Protein AF-0000000078829224 (afdb_homodimer)

InterPro domains:
  IPR003736 Phenylacetic acid degradation-related domain [TIGR00369] (22-123)
  IPR006683 Thioesterase domain [PF03061] (52-126)
  IPR029069 HotDog domain superfamily [SSF54637] (1-142)
  IPR039298 Acyl-coenzyme A thioesterase 13 [PTHR21660] (15-122)

Nearest PDB structures (foldseek):
  3e1e-assembly1_A  TM=9.833E-01  e=8.246E-15  Ruegeria pomeroyi
  1zki-assembly1_B  TM=9.441E-01  e=5.584E-12  Pseudomonas aeruginosa PAO1
  1sbk-assembly1_A  TM=8.906E-01  e=4.347E-11  Escherichia coli
  1vh5-assembly1_A  TM=8.823E-01  e=1.142E-10  Escherichia coli
  3lz7-assembly1_A  TM=8.998E-01  e=2.087E-10  Haemophilus influenzae

Sequence (286 aa):
MAHQNPDYRQDTEDLFTSAAFVMDLGIQPVDIRPGEVEARLVVQPRHLQQDGVIHAGVQATLADHTAGAAAFSVVRKGQRVLSTSITVHLLQTASGEELRCKARVLRAGRRLIVTESEVHAVSGGTPRLVSKTTVTLAVMEPRMAHQNPDYRQDTEDLFTSAAFVMDLGIQPVDIRPGEVEARLVVQPRHLQQDGVIHAGVQATLADHTAGAAAFSVVRKGQRVLSTSITVHLLQTASGEELRCKARVLRAGRRLIVTESEVHAVSGGTPRLVSKTTVTLAVMEPR

Structure (mmCIF, N/CA/C/O backbone):
data_AF-0000000078829224-model_v1
#
loop_
_entity.id
_entity.type
_entity.pdbx_description
1 polymer 'Thioesterase domain protein'
#
loop_
_atom_site.group_PDB
_atom_site.id
_atom_site.type_symbol
_atom_site.label_atom_id
_atom_site.label_alt_id
_atom_site.label_comp_id
_atom_site.label_asym_id
_atom_site.label_entity_id
_atom_site.label_seq_id
_atom_site.pdbx_PDB_ins_code
_atom_site.Cartn_x
_atom_site.Cartn_y
_atom_site.Cartn_z
_atom_site.occupancy
_atom_site.B_iso_or_equiv
_atom_site.auth_seq_id
_atom_site.auth_comp_id
_atom_site.auth_asym_id
_atom_site.auth_atom_id
_atom_site.pdbx_PDB_model_num
ATOM 1 N N . MET A 1 1 ? -4.82 18.016 18.969 1 81.31 1 MET A N 1
ATOM 2 C CA . MET A 1 1 ? -3.426 18.203 19.359 1 81.31 1 MET A CA 1
ATOM 3 C C . MET A 1 1 ? -2.941 19.594 18.984 1 81.31 1 MET A C 1
ATOM 5 O O . MET A 1 1 ? -3.574 20.281 18.188 1 81.31 1 MET A O 1
ATOM 9 N N . ALA A 1 2 ? -1.861 19.922 19.719 1 84.31 2 ALA A N 1
ATOM 10 C CA . ALA A 1 2 ? -1.346 21.25 19.391 1 84.31 2 ALA A CA 1
ATOM 11 C C . ALA A 1 2 ? -0.428 21.203 18.172 1 84.31 2 ALA A C 1
ATOM 13 O O . ALA A 1 2 ? 0.293 20.234 17.969 1 84.31 2 ALA A O 1
ATOM 14 N N . HIS A 1 3 ? -0.604 22.219 17.297 1 85.38 3 HIS A N 1
ATOM 15 C CA . HIS A 1 3 ? 0.362 22.359 16.219 1 85.38 3 HIS A CA 1
ATOM 16 C C . HIS A 1 3 ? 1.606 23.109 16.688 1 85.38 3 HIS A C 1
ATOM 18 O O . HIS A 1 3 ? 1.523 23.969 17.547 1 85.38 3 HIS A O 1
ATOM 24 N N . GLN A 1 4 ? 2.691 22.719 16.031 1 88.75 4 GLN A N 1
ATOM 25 C CA . GLN A 1 4 ? 3.955 23.391 16.312 1 88.75 4 GLN A CA 1
ATOM 26 C C . GLN A 1 4 ? 4.402 24.234 15.117 1 88.75 4 GLN A C 1
ATOM 28 O O . GLN A 1 4 ? 5.41 24.938 15.195 1 88.75 4 GLN A O 1
ATOM 33 N N . ASN A 1 5 ? 3.764 24.156 13.969 1 93.19 5 ASN A N 1
ATOM 34 C CA . ASN A 1 5 ? 3.938 24.906 12.734 1 93.19 5 ASN A CA 1
ATOM 35 C C . ASN A 1 5 ? 2.729 25.797 12.438 1 93.19 5 ASN A C 1
ATOM 37 O O . ASN A 1 5 ? 1.638 25.297 12.172 1 93.19 5 ASN A O 1
ATOM 41 N N . PRO A 1 6 ? 2.883 27.078 12.422 1 95 6 PRO A N 1
ATOM 42 C CA . PRO A 1 6 ? 1.739 27.953 12.172 1 95 6 PRO A CA 1
ATOM 43 C C . PRO A 1 6 ? 1.141 27.766 10.781 1 95 6 PRO A C 1
ATOM 45 O O . PRO A 1 6 ? -0.019 28.109 10.547 1 95 6 PRO A O 1
ATOM 48 N N . ASP A 1 7 ? 1.931 27.219 9.875 1 97.25 7 ASP A N 1
ATOM 49 C CA . ASP A 1 7 ? 1.474 27 8.508 1 97.25 7 ASP A CA 1
ATOM 50 C C . ASP A 1 7 ? 1.091 25.531 8.289 1 97.25 7 ASP A C 1
ATOM 52 O O . ASP A 1 7 ? 1.096 25.047 7.16 1 97.25 7 ASP A O 1
ATOM 56 N N . TYR A 1 8 ? 0.814 24.766 9.406 1 97.44 8 TYR A N 1
ATOM 57 C CA . TYR A 1 8 ? 0.649 23.312 9.32 1 97.44 8 TYR A CA 1
ATOM 58 C C . TYR A 1 8 ? -0.419 22.953 8.297 1 97.44 8 TYR A C 1
ATOM 60 O O . TYR A 1 8 ? -0.282 21.953 7.578 1 97.44 8 TYR A O 1
ATOM 68 N N . ARG A 1 9 ? -1.504 23.734 8.234 1 97.88 9 ARG A N 1
ATOM 69 C CA . ARG A 1 9 ? -2.611 23.375 7.355 1 97.88 9 ARG A CA 1
ATOM 70 C C . ARG A 1 9 ? -2.184 23.422 5.891 1 97.88 9 ARG A C 1
ATOM 72 O O . ARG A 1 9 ? -2.365 22.453 5.152 1 97.88 9 ARG A O 1
ATOM 79 N N . GLN A 1 10 ? -1.581 24.516 5.469 1 97.94 10 GLN A N 1
ATOM 80 C CA . GLN A 1 10 ? -1.13 24.672 4.09 1 97.94 10 GLN A CA 1
ATOM 81 C C . GLN A 1 10 ? -0.011 23.688 3.764 1 97.94 10 GLN A C 1
ATOM 83 O O . GLN A 1 10 ? -0.007 23.078 2.693 1 97.94 10 GLN A O 1
ATOM 88 N N . ASP A 1 11 ? 0.959 23.578 4.648 1 97.75 11 ASP A N 1
ATOM 89 C CA . ASP A 1 11 ? 2.068 22.656 4.43 1 97.75 11 ASP A CA 1
ATOM 90 C C . ASP A 1 11 ? 1.568 21.219 4.293 1 97.75 11 ASP A C 1
ATOM 92 O O . ASP A 1 11 ? 2.066 20.469 3.457 1 97.75 11 ASP A O 1
ATOM 96 N N . THR A 1 12 ? 0.586 20.828 5.137 1 98.31 12 THR A N 1
ATOM 97 C CA . THR A 1 12 ? 0.035 19.469 5.078 1 98.31 12 THR A CA 1
ATOM 98 C C . THR A 1 12 ? -0.745 19.266 3.785 1 98.31 12 THR A C 1
ATOM 100 O O . THR A 1 12 ? -0.66 18.203 3.17 1 98.31 12 THR A O 1
ATOM 103 N N . GLU A 1 13 ? -1.523 20.25 3.336 1 98.38 13 GLU A N 1
ATOM 104 C CA . GLU A 1 13 ? -2.205 20.188 2.047 1 98.38 13 GLU A CA 1
ATOM 105 C C . GLU A 1 13 ? -1.212 19.984 0.907 1 98.38 13 GLU A C 1
ATOM 107 O O . GLU A 1 13 ? -1.47 19.203 -0.016 1 98.38 13 GLU A O 1
ATOM 112 N N . ASP A 1 14 ? -0.081 20.625 0.97 1 97.88 14 ASP A N 1
ATOM 113 C CA . ASP A 1 14 ? 0.95 20.547 -0.06 1 97.88 14 ASP A CA 1
ATOM 114 C C . ASP A 1 14 ? 1.527 19.125 -0.143 1 97.88 14 ASP A C 1
ATOM 116 O O . ASP A 1 14 ? 1.975 18.703 -1.208 1 97.88 14 ASP A O 1
ATOM 120 N N . LEU A 1 15 ? 1.506 18.406 0.992 1 97.5 15 LEU A N 1
ATOM 121 C CA . LEU A 1 15 ? 1.975 17.031 0.982 1 97.5 15 LEU A CA 1
ATOM 122 C C . LEU A 1 15 ? 1.17 16.188 -0.004 1 97.5 15 LEU A C 1
ATOM 124 O O . LEU A 1 15 ? 1.708 15.273 -0.631 1 97.5 15 LEU A O 1
ATOM 128 N N . PHE A 1 16 ? -0.129 16.484 -0.131 1 98.56 16 PHE A N 1
ATOM 129 C CA . PHE A 1 16 ? -0.987 15.758 -1.06 1 98.56 16 PHE A CA 1
ATOM 130 C C . PHE A 1 16 ? -0.746 16.219 -2.492 1 98.56 16 PHE A C 1
ATOM 132 O O . PHE A 1 16 ? -0.62 15.398 -3.402 1 98.56 16 PHE A O 1
ATOM 139 N N . THR A 1 17 ? -0.512 17.516 -2.699 1 97.88 17 THR A N 1
ATOM 140 C CA . THR A 1 17 ? -0.49 18.078 -4.047 1 97.88 17 THR A CA 1
ATOM 141 C C . THR A 1 17 ? 0.913 18 -4.641 1 97.88 17 THR A C 1
ATOM 143 O O . THR A 1 17 ? 1.096 18.203 -5.844 1 97.88 17 THR A O 1
ATOM 146 N N . SER A 1 18 ? 1.883 17.641 -3.832 1 98.19 18 SER A N 1
ATOM 147 C CA . SER A 1 18 ? 3.248 17.547 -4.34 1 98.19 18 SER A CA 1
ATOM 148 C C . SER A 1 18 ? 3.676 16.094 -4.508 1 98.19 18 SER A C 1
ATOM 150 O O . SER A 1 18 ? 4.77 15.82 -5 1 98.19 18 SER A O 1
ATOM 152 N N . ALA A 1 19 ? 2.875 15.219 -4.055 1 98.56 19 ALA A N 1
ATOM 153 C CA . ALA A 1 19 ? 3.162 13.797 -4.219 1 98.56 19 ALA A CA 1
ATOM 154 C C . ALA A 1 19 ? 2.539 13.25 -5.504 1 98.56 19 ALA A C 1
ATOM 156 O O . ALA A 1 19 ? 1.333 13 -5.559 1 98.56 19 ALA A O 1
ATOM 157 N N . ALA A 1 20 ? 3.285 12.977 -6.5 1 98.81 20 ALA A N 1
ATOM 158 C CA . ALA A 1 20 ? 2.814 12.617 -7.836 1 98.81 20 ALA A CA 1
ATOM 159 C C . ALA A 1 20 ? 1.934 11.367 -7.789 1 98.81 20 ALA A C 1
ATOM 161 O O . ALA A 1 20 ? 0.896 11.312 -8.453 1 98.81 20 ALA A O 1
ATOM 162 N N . PHE A 1 21 ? 2.377 10.375 -6.996 1 98.94 21 PHE A N 1
ATOM 163 C CA . PHE A 1 21 ? 1.623 9.125 -6.941 1 98.94 21 PHE A CA 1
ATOM 164 C C . PHE A 1 21 ? 0.244 9.359 -6.336 1 98.94 21 PHE A C 1
ATOM 166 O O . PHE A 1 21 ? -0.749 8.805 -6.812 1 98.94 21 PHE A O 1
ATOM 173 N N . VAL A 1 22 ? 0.167 10.148 -5.324 1 98.88 22 VAL A N 1
ATOM 174 C CA . VAL A 1 22 ? -1.066 10.477 -4.617 1 98.88 22 VAL A CA 1
ATOM 175 C C . VAL A 1 22 ? -2.008 11.234 -5.547 1 98.88 22 VAL A C 1
ATOM 177 O O . VAL A 1 22 ? -3.193 10.906 -5.645 1 98.88 22 VAL A O 1
ATOM 180 N N . MET A 1 23 ? -1.449 12.172 -6.242 1 98.75 23 MET A N 1
ATOM 181 C CA . MET A 1 23 ? -2.232 12.914 -7.227 1 98.75 23 MET A CA 1
ATOM 182 C C . MET A 1 23 ? -2.711 12 -8.352 1 98.75 23 MET A C 1
ATOM 184 O O . MET A 1 23 ? -3.865 12.086 -8.773 1 98.75 23 MET A O 1
ATOM 188 N N . ASP A 1 24 ? -1.867 11.18 -8.805 1 98.75 24 ASP A N 1
ATOM 189 C CA . ASP A 1 24 ? -2.195 10.258 -9.883 1 98.75 24 ASP A CA 1
ATOM 190 C C . ASP A 1 24 ? -3.357 9.344 -9.492 1 98.75 24 ASP A C 1
ATOM 192 O O . ASP A 1 24 ? -4.25 9.086 -10.305 1 98.75 24 ASP A O 1
ATOM 196 N N . LEU A 1 25 ? -3.359 8.891 -8.234 1 98.75 25 LEU A N 1
ATOM 197 C CA . LEU A 1 25 ? -4.418 8.008 -7.758 1 98.75 25 LEU A CA 1
ATOM 198 C C . LEU A 1 25 ? -5.727 8.766 -7.586 1 98.75 25 LEU A C 1
ATOM 200 O O . LEU A 1 25 ? -6.797 8.164 -7.516 1 98.75 25 LEU A O 1
ATOM 204 N N . GLY A 1 26 ? -5.621 10.07 -7.406 1 98.88 26 GLY A N 1
ATOM 205 C CA . GLY A 1 26 ? -6.809 10.891 -7.211 1 98.88 26 GLY A CA 1
ATOM 206 C C . GLY A 1 26 ? -7.156 11.094 -5.75 1 98.88 26 GLY A C 1
ATOM 207 O O . GLY A 1 26 ? -8.305 11.375 -5.414 1 98.88 26 GLY A O 1
ATOM 208 N N . ILE A 1 27 ? -6.211 10.961 -4.84 1 98.94 27 ILE A N 1
ATOM 209 C CA . ILE A 1 27 ? -6.441 11.156 -3.414 1 98.94 27 ILE A CA 1
ATOM 210 C C . ILE A 1 27 ? -6.488 12.648 -3.098 1 98.94 27 ILE A C 1
ATOM 212 O O . ILE A 1 27 ? -5.605 13.406 -3.512 1 98.94 27 ILE A O 1
ATOM 216 N N . GLN A 1 28 ? -7.504 13.016 -2.322 1 98.88 28 GLN A N 1
ATOM 217 C CA . GLN A 1 28 ? -7.676 14.422 -1.979 1 98.88 28 GLN A CA 1
ATOM 218 C C . GLN A 1 28 ? -7.883 14.602 -0.478 1 98.88 28 GLN A C 1
ATOM 220 O O . GLN A 1 28 ? -8.641 13.852 0.143 1 98.88 28 GLN A O 1
ATOM 225 N N . PRO A 1 29 ? -7.203 15.602 0.086 1 98.81 29 PRO A N 1
ATOM 226 C CA . PRO A 1 29 ? -7.539 15.922 1.476 1 98.81 29 PRO A CA 1
ATOM 227 C C . PRO A 1 29 ? -8.914 16.562 1.618 1 98.81 29 PRO A C 1
ATOM 229 O O . PRO A 1 29 ? -9.344 17.312 0.741 1 98.81 29 PRO A O 1
ATOM 232 N N . VAL A 1 30 ? -9.594 16.266 2.68 1 98.75 30 VAL A N 1
ATOM 233 C CA . VAL A 1 30 ? -10.938 16.766 2.941 1 98.75 30 VAL A CA 1
ATOM 234 C C . VAL A 1 30 ? -10.914 17.703 4.148 1 98.75 30 VAL A C 1
ATOM 236 O O . VAL A 1 30 ? -11.57 18.734 4.145 1 98.75 30 VAL A O 1
ATOM 239 N N . ASP A 1 31 ? -10.234 17.266 5.172 1 98.81 31 ASP A N 1
ATOM 240 C CA . ASP A 1 31 ? -10.117 18.031 6.414 1 98.81 31 ASP A CA 1
ATOM 241 C C . ASP A 1 31 ? -8.742 17.844 7.039 1 98.81 31 ASP A C 1
ATOM 243 O O . ASP A 1 31 ? -8.172 16.75 6.992 1 98.81 31 ASP A O 1
ATOM 247 N N . ILE A 1 32 ? -8.203 18.953 7.574 1 98.75 32 ILE A N 1
ATOM 248 C CA . ILE A 1 32 ? -6.883 18.953 8.195 1 98.75 32 ILE A CA 1
ATOM 249 C C . ILE A 1 32 ? -6.941 19.672 9.539 1 98.75 32 ILE A C 1
ATOM 251 O O . ILE A 1 32 ? -7.191 20.875 9.586 1 98.75 32 ILE A O 1
ATOM 255 N N . ARG A 1 33 ? -6.773 19 10.492 1 98.44 33 ARG A N 1
ATOM 256 C CA . ARG A 1 33 ? -6.559 19.484 11.852 1 98.44 33 ARG A CA 1
ATOM 257 C C . ARG A 1 33 ? -5.277 18.906 12.445 1 98.44 33 ARG A C 1
ATOM 259 O O . ARG A 1 33 ? -4.801 17.859 12.016 1 98.44 33 ARG A O 1
ATOM 266 N N . PRO A 1 34 ? -4.707 19.594 13.398 1 98.31 34 PRO A N 1
ATOM 267 C CA . PRO A 1 34 ? -3.484 19.047 13.992 1 98.31 34 PRO A CA 1
ATOM 268 C C . PRO A 1 34 ? -3.686 17.641 14.547 1 98.31 34 PRO A C 1
ATOM 270 O O . PRO A 1 34 ? -4.48 17.438 15.469 1 98.31 34 PRO A O 1
ATOM 273 N N . GLY A 1 35 ? -2.986 16.703 13.961 1 98.69 35 GLY A N 1
ATOM 274 C CA . GLY A 1 35 ? -3.016 15.32 14.43 1 98.69 35 GLY A CA 1
ATOM 275 C C . GLY A 1 35 ? -4.18 14.523 13.875 1 98.69 35 GLY A C 1
ATOM 276 O O . GLY A 1 35 ? -4.355 13.352 14.211 1 98.69 35 GLY A O 1
ATOM 277 N N . GLU A 1 36 ? -5.055 15.141 13.117 1 98.88 36 GLU A N 1
ATOM 278 C CA . GLU A 1 36 ? -6.207 14.484 12.5 1 98.88 36 GLU A CA 1
ATOM 279 C C . GLU A 1 36 ? -6.414 14.961 11.07 1 98.88 36 GLU A C 1
ATOM 281 O O . GLU A 1 36 ? -6.648 16.156 10.828 1 98.88 36 GLU A O 1
ATOM 286 N N . VAL A 1 37 ? -6.359 14.047 10.141 1 98.94 37 VAL A N 1
ATOM 287 C CA . VAL A 1 37 ? -6.523 14.383 8.734 1 98.94 37 VAL A CA 1
ATOM 288 C C . VAL A 1 37 ? -7.508 13.406 8.078 1 98.94 37 VAL A C 1
ATOM 290 O O . VAL A 1 37 ? -7.484 12.211 8.367 1 98.94 37 VAL A O 1
ATOM 293 N N . GLU A 1 38 ? -8.375 13.898 7.262 1 98.94 38 GLU A N 1
ATOM 294 C CA . GLU A 1 38 ? -9.289 13.102 6.449 1 98.94 38 GLU A CA 1
ATOM 295 C C . GLU A 1 38 ? -8.992 13.273 4.961 1 98.94 38 GLU A C 1
ATOM 297 O O . GLU A 1 38 ? -8.703 14.383 4.508 1 98.94 38 GLU A O 1
ATOM 302 N N . ALA A 1 39 ? -9.07 12.234 4.211 1 98.94 39 ALA A N 1
ATOM 303 C CA . ALA A 1 39 ? -8.891 12.242 2.76 1 98.94 39 ALA A CA 1
ATOM 304 C C . ALA A 1 39 ? -9.883 11.305 2.078 1 98.94 39 ALA A C 1
ATOM 306 O O . ALA A 1 39 ? -10.547 10.516 2.74 1 98.94 39 ALA A O 1
ATOM 307 N N . ARG A 1 40 ? -9.953 11.445 0.794 1 98.94 40 ARG A N 1
ATOM 308 C CA . ARG A 1 40 ? -10.875 10.602 0.031 1 98.94 40 ARG A CA 1
ATOM 309 C C . ARG A 1 40 ? -10.312 10.305 -1.355 1 98.94 40 ARG A C 1
ATOM 311 O O . ARG A 1 40 ? -9.352 10.938 -1.797 1 98.94 40 ARG A O 1
ATOM 318 N N . LEU A 1 41 ? -10.867 9.336 -1.996 1 98.88 41 LEU A N 1
ATOM 319 C CA . LEU A 1 41 ? -10.555 8.898 -3.354 1 98.88 41 LEU A CA 1
ATOM 320 C C . LEU A 1 41 ? -11.812 8.422 -4.07 1 98.88 41 LEU A C 1
ATOM 322 O O . LEU A 1 41 ? -12.539 7.566 -3.553 1 98.88 41 LEU A O 1
ATOM 326 N N . VAL A 1 42 ? -12.133 9.047 -5.188 1 98.88 42 VAL A N 1
ATOM 327 C CA . VAL A 1 42 ? -13.195 8.516 -6.039 1 98.88 42 VAL A CA 1
ATOM 328 C C . VAL A 1 42 ? -12.695 7.273 -6.777 1 98.88 42 VAL A C 1
ATOM 330 O O . VAL A 1 42 ? -11.688 7.324 -7.477 1 98.88 42 VAL A O 1
ATOM 333 N N . VAL A 1 43 ? -13.445 6.203 -6.637 1 98.88 43 VAL A N 1
ATOM 334 C CA . VAL A 1 43 ? -13 4.922 -7.176 1 98.88 43 VAL A CA 1
ATOM 335 C C . VAL A 1 43 ? -13.172 4.914 -8.695 1 98.88 43 VAL A C 1
ATOM 337 O O . VAL A 1 43 ? -14.219 5.316 -9.211 1 98.88 43 VAL A O 1
ATOM 340 N N . GLN A 1 44 ? -12.141 4.547 -9.406 1 98.81 44 GLN A N 1
ATOM 341 C CA . GLN A 1 44 ? -12.133 4.352 -10.852 1 98.81 44 GLN A CA 1
ATOM 342 C C . GLN A 1 44 ? -11.812 2.904 -11.211 1 98.81 44 GLN A C 1
ATOM 344 O O . GLN A 1 44 ? -11.25 2.168 -10.398 1 98.81 44 GLN A O 1
ATOM 349 N N . PRO A 1 45 ? -12.117 2.414 -12.422 1 98.62 45 PRO A N 1
ATOM 350 C CA . PRO A 1 45 ? -11.82 1.039 -12.836 1 98.62 45 PRO A CA 1
ATOM 351 C C . PRO A 1 45 ? -10.344 0.685 -12.68 1 98.62 45 PRO A C 1
ATOM 353 O O . PRO A 1 45 ? -10.008 -0.458 -12.352 1 98.62 45 PRO A O 1
ATOM 356 N N . ARG A 1 46 ? -9.477 1.647 -12.82 1 98.62 46 ARG A N 1
ATOM 357 C CA . ARG A 1 46 ? -8.031 1.412 -12.75 1 98.62 46 ARG A CA 1
ATOM 358 C C . ARG A 1 46 ? -7.605 1.068 -11.328 1 98.62 46 ARG A C 1
ATOM 360 O O . ARG A 1 46 ? -6.477 0.623 -11.109 1 98.62 46 ARG A O 1
ATOM 367 N N . HIS A 1 47 ? -8.477 1.319 -10.32 1 98.88 47 HIS A N 1
ATOM 368 C CA . HIS A 1 47 ? -8.133 1.077 -8.922 1 98.88 47 HIS A CA 1
ATOM 369 C C . HIS A 1 47 ? -8.461 -0.358 -8.516 1 98.88 47 HIS A C 1
ATOM 371 O O . HIS A 1 47 ? -8.18 -0.765 -7.383 1 98.88 47 HIS A O 1
ATOM 377 N N . LEU A 1 48 ? -9.039 -1.163 -9.414 1 98.75 48 LEU A N 1
ATOM 378 C CA . LEU A 1 48 ? -9.602 -2.459 -9.047 1 98.75 48 LEU A CA 1
ATOM 379 C C . LEU A 1 48 ? -8.57 -3.568 -9.219 1 98.75 48 LEU A C 1
ATOM 381 O O . LEU A 1 48 ? -7.605 -3.412 -9.977 1 98.75 48 LEU A O 1
ATOM 385 N N . GLN A 1 49 ? -8.789 -4.605 -8.391 1 96.5 49 GLN A N 1
ATOM 386 C CA . GLN A 1 49 ? -8 -5.824 -8.57 1 96.5 49 GLN A CA 1
ATOM 387 C C . GLN A 1 49 ? -8.75 -6.84 -9.422 1 96.5 49 GLN A C 1
ATOM 389 O O . GLN A 1 49 ? -9.734 -6.5 -10.086 1 96.5 49 GLN A O 1
ATOM 394 N N . GLN A 1 50 ? -8.227 -8.008 -9.562 1 94.31 50 GLN A N 1
ATOM 395 C CA . GLN A 1 50 ? -8.609 -9 -10.555 1 94.31 50 GLN A CA 1
ATOM 396 C C . GLN A 1 50 ? -10.039 -9.477 -10.328 1 94.31 50 GLN A C 1
ATOM 398 O O . GLN A 1 50 ? -10.695 -9.969 -11.25 1 94.31 50 GLN A O 1
ATOM 403 N N . ASP A 1 51 ? -10.586 -9.305 -9.102 1 94 51 ASP A N 1
ATOM 404 C CA . ASP A 1 51 ? -11.938 -9.773 -8.805 1 94 51 ASP A CA 1
ATOM 405 C C . ASP A 1 51 ? -12.938 -8.625 -8.859 1 94 51 ASP A C 1
ATOM 407 O O . ASP A 1 51 ? -14.078 -8.766 -8.406 1 94 51 ASP A O 1
ATOM 411 N N . GLY A 1 52 ? -12.5 -7.453 -9.227 1 95.88 52 GLY A N 1
ATOM 412 C CA . GLY A 1 52 ? -13.398 -6.328 -9.422 1 95.88 52 GLY A CA 1
ATOM 413 C C . GLY A 1 52 ? -13.625 -5.508 -8.164 1 95.88 52 GLY A C 1
ATOM 414 O O . GLY A 1 52 ? -14.547 -4.695 -8.102 1 95.88 52 GLY A O 1
ATOM 415 N N . VAL A 1 53 ? -12.922 -5.82 -7.203 1 97.94 53 VAL A N 1
ATOM 416 C CA . VAL A 1 53 ? -13 -5.016 -5.984 1 97.94 53 VAL A CA 1
ATOM 417 C C . VAL A 1 53 ? -11.766 -4.125 -5.875 1 97.94 53 VAL A C 1
ATOM 419 O O . VAL A 1 53 ? -10.812 -4.285 -6.637 1 97.94 53 VAL A O 1
ATOM 422 N N . ILE A 1 54 ? -11.789 -3.145 -5.004 1 98.81 54 ILE A N 1
ATOM 423 C CA . ILE A 1 54 ? -10.711 -2.168 -4.891 1 98.81 54 ILE A CA 1
ATOM 424 C C . ILE A 1 54 ? -9.445 -2.85 -4.375 1 98.81 54 ILE A C 1
ATOM 426 O O . ILE A 1 54 ? -9.492 -3.594 -3.393 1 98.81 54 ILE A O 1
ATOM 430 N N . HIS A 1 55 ? -8.359 -2.684 -5.008 1 98.94 55 HIS A N 1
ATOM 431 C CA . HIS A 1 55 ? -7.094 -3.324 -4.656 1 98.94 55 HIS A CA 1
ATOM 432 C C . HIS A 1 55 ? -6.621 -2.895 -3.271 1 98.94 55 HIS A C 1
ATOM 434 O O . HIS A 1 55 ? -6.719 -1.717 -2.916 1 98.94 55 HIS A O 1
ATOM 440 N N . ALA A 1 56 ? -6.031 -3.758 -2.506 1 98.88 56 ALA A N 1
ATOM 441 C CA . ALA A 1 56 ? -5.492 -3.465 -1.181 1 98.88 56 ALA A CA 1
ATOM 442 C C . ALA A 1 56 ? -4.426 -2.375 -1.251 1 98.88 56 ALA A C 1
ATOM 444 O O . ALA A 1 56 ? -4.277 -1.581 -0.319 1 98.88 56 ALA A O 1
ATOM 445 N N . GLY A 1 57 ? -3.664 -2.311 -2.35 1 98.88 57 GLY A N 1
ATOM 446 C CA . GLY A 1 57 ? -2.641 -1.294 -2.533 1 98.88 57 GLY A CA 1
ATOM 447 C C . GLY A 1 57 ? -3.199 0.116 -2.559 1 98.88 57 GLY A C 1
ATOM 448 O O . GLY A 1 57 ? -2.551 1.055 -2.09 1 98.88 57 GLY A O 1
ATOM 449 N N . VAL A 1 58 ? -4.398 0.301 -3.133 1 98.94 58 VAL A N 1
ATOM 450 C CA . VAL A 1 58 ? -5.074 1.595 -3.139 1 98.94 58 VAL A CA 1
ATOM 451 C C . VAL A 1 58 ? -5.422 2.002 -1.708 1 98.94 58 VAL A C 1
ATOM 453 O O . VAL A 1 58 ? -5.168 3.137 -1.299 1 98.94 58 VAL A O 1
ATOM 456 N N . GLN A 1 59 ? -5.969 1.041 -0.976 1 98.94 59 GLN A N 1
ATOM 457 C CA . GLN A 1 59 ? -6.32 1.289 0.419 1 98.94 59 GLN A CA 1
ATOM 458 C C . GLN A 1 59 ? -5.082 1.633 1.243 1 98.94 59 GLN A C 1
ATOM 460 O O . GLN A 1 59 ? -5.094 2.584 2.025 1 98.94 59 GLN A O 1
ATOM 465 N N . ALA A 1 60 ? -4.004 0.838 1.057 1 98.94 60 ALA A N 1
ATOM 466 C CA . ALA A 1 60 ? -2.764 1.049 1.797 1 98.94 60 ALA A CA 1
ATOM 467 C C . ALA A 1 60 ? -2.176 2.426 1.503 1 98.94 60 ALA A C 1
ATOM 469 O O . ALA A 1 60 ? -1.693 3.107 2.41 1 98.94 60 ALA A O 1
ATOM 470 N N . THR A 1 61 ? -2.174 2.832 0.243 1 98.94 61 THR A N 1
ATOM 471 C CA . THR A 1 61 ? -1.636 4.133 -0.14 1 98.94 61 THR A CA 1
ATOM 472 C C . THR A 1 61 ? -2.436 5.262 0.507 1 98.94 61 THR A C 1
ATOM 474 O O . THR A 1 61 ? -1.859 6.172 1.107 1 98.94 61 THR A O 1
ATOM 477 N N . LEU A 1 62 ? -3.787 5.176 0.4 1 98.94 62 LEU A N 1
ATOM 478 C CA . LEU A 1 62 ? -4.672 6.168 1.002 1 98.94 62 LEU A CA 1
ATOM 479 C C . LEU A 1 62 ? -4.418 6.285 2.502 1 98.94 62 LEU A C 1
ATOM 481 O O . LEU A 1 62 ? -4.234 7.387 3.02 1 98.94 62 LEU A O 1
ATOM 485 N N . ALA A 1 63 ? -4.355 5.156 3.152 1 99 63 ALA A N 1
ATOM 486 C CA . ALA A 1 63 ? -4.184 5.109 4.602 1 99 63 ALA A CA 1
ATOM 487 C C . ALA A 1 63 ? -2.822 5.656 5.012 1 99 63 ALA A C 1
ATOM 489 O O . ALA A 1 63 ? -2.725 6.469 5.934 1 99 63 ALA A O 1
ATOM 490 N N . ASP A 1 64 ? -1.779 5.199 4.363 1 98.94 64 ASP A N 1
ATOM 491 C CA . ASP A 1 64 ? -0.412 5.602 4.684 1 98.94 64 ASP A CA 1
ATOM 492 C C . ASP A 1 64 ? -0.219 7.102 4.488 1 98.94 64 ASP A C 1
ATOM 494 O O . ASP A 1 64 ? 0.295 7.789 5.375 1 98.94 64 ASP A O 1
ATOM 498 N N . HIS A 1 65 ? -0.598 7.578 3.334 1 98.94 65 HIS A N 1
ATOM 499 C CA . HIS A 1 65 ? -0.353 8.984 3.033 1 98.94 65 HIS A CA 1
ATOM 500 C C . HIS A 1 65 ? -1.137 9.891 3.973 1 98.94 65 HIS A C 1
ATOM 502 O O . HIS A 1 65 ? -0.615 10.906 4.438 1 98.94 65 HIS A O 1
ATOM 508 N N . THR A 1 66 ? -2.396 9.523 4.273 1 98.94 66 THR A N 1
ATOM 509 C CA . THR A 1 66 ? -3.213 10.297 5.203 1 98.94 66 THR A CA 1
ATOM 510 C C . THR A 1 66 ? -2.611 10.266 6.605 1 98.94 66 THR A C 1
ATOM 512 O O . THR A 1 66 ? -2.607 11.281 7.305 1 98.94 66 THR A O 1
ATOM 515 N N . ALA A 1 67 ? -2.135 9.109 7 1 98.94 67 ALA A N 1
ATOM 516 C CA . ALA A 1 67 ? -1.437 8.984 8.273 1 98.94 67 ALA A CA 1
ATOM 517 C C . ALA A 1 67 ? -0.202 9.875 8.32 1 98.94 67 ALA A C 1
ATOM 519 O O . ALA A 1 67 ? 0.045 10.555 9.32 1 98.94 67 ALA A O 1
ATOM 520 N N . GLY A 1 68 ? 0.621 9.797 7.234 1 98.81 68 GLY A N 1
ATOM 521 C CA . GLY A 1 68 ? 1.771 10.68 7.137 1 98.81 68 GLY A CA 1
ATOM 522 C C . GLY A 1 68 ? 1.41 12.148 7.27 1 98.81 68 GLY A C 1
ATOM 523 O O . GLY A 1 68 ? 2.109 12.906 7.949 1 98.81 68 GLY A O 1
ATOM 524 N N . ALA A 1 69 ? 0.318 12.508 6.668 1 98.88 69 ALA A N 1
ATOM 525 C CA . ALA A 1 69 ? -0.163 13.891 6.734 1 98.88 69 ALA A CA 1
ATOM 526 C C . ALA A 1 69 ? -0.553 14.266 8.164 1 98.88 69 ALA A C 1
ATOM 528 O O . ALA A 1 69 ? -0.245 15.367 8.625 1 98.88 69 ALA A O 1
ATOM 529 N N . ALA A 1 70 ? -1.29 13.367 8.836 1 98.88 70 ALA A N 1
ATOM 530 C CA . ALA A 1 70 ? -1.649 13.617 10.227 1 98.88 70 ALA A CA 1
ATOM 531 C C . ALA A 1 70 ? -0.405 13.836 11.086 1 98.88 70 ALA A C 1
ATOM 533 O O . ALA A 1 70 ? -0.34 14.797 11.859 1 98.88 70 ALA A O 1
ATOM 534 N N . ALA A 1 71 ? 0.581 13 10.93 1 98.88 71 ALA A N 1
ATOM 535 C CA . ALA A 1 71 ? 1.835 13.133 11.672 1 98.88 71 ALA A CA 1
ATOM 536 C C . ALA A 1 71 ? 2.531 14.445 11.336 1 98.88 71 ALA A C 1
ATOM 538 O O . ALA A 1 71 ? 2.98 15.164 12.234 1 98.88 71 ALA A O 1
ATOM 539 N N . PHE A 1 72 ? 2.594 14.742 10.078 1 98.62 72 PHE A N 1
ATOM 540 C CA . PHE A 1 72 ? 3.264 15.945 9.586 1 98.62 72 PHE A CA 1
ATOM 541 C C . PHE A 1 72 ? 2.621 17.203 10.172 1 98.62 72 PHE A C 1
ATOM 543 O O . PHE A 1 72 ? 3.311 18.172 10.461 1 98.62 72 PHE A O 1
ATOM 550 N N . SER A 1 73 ? 1.348 17.188 10.422 1 98.56 73 SER A N 1
ATOM 551 C CA . SER A 1 73 ? 0.597 18.344 10.867 1 98.56 73 SER A CA 1
ATOM 552 C C . SER A 1 73 ? 0.988 18.75 12.281 1 98.56 73 SER A C 1
ATOM 554 O O . SER A 1 73 ? 0.623 19.844 12.75 1 98.56 73 SER A O 1
ATOM 556 N N . VAL A 1 74 ? 1.76 17.922 13 1 98.19 74 VAL A N 1
ATOM 557 C CA . VAL A 1 74 ? 1.999 18.25 14.398 1 98.19 74 VAL A CA 1
ATOM 558 C C . VAL A 1 74 ? 3.494 18.453 14.633 1 98.19 74 VAL A C 1
ATOM 560 O O . VAL A 1 74 ? 3.928 18.656 15.766 1 98.19 74 VAL A O 1
ATOM 563 N N . VAL A 1 75 ? 4.289 18.312 13.617 1 97.75 75 VAL A N 1
ATOM 564 C CA . VAL A 1 75 ? 5.723 18.5 13.812 1 97.75 75 VAL A CA 1
ATOM 565 C C . VAL A 1 75 ? 6.094 19.953 13.578 1 97.75 75 VAL A C 1
ATOM 567 O O . VAL A 1 75 ? 5.289 20.734 13.055 1 97.75 75 VAL A O 1
ATOM 570 N N . ARG A 1 76 ? 7.266 20.359 14.016 1 96.56 76 ARG A N 1
ATOM 571 C CA . ARG A 1 76 ? 7.738 21.734 13.867 1 96.56 76 ARG A CA 1
ATOM 572 C C . ARG A 1 76 ? 7.98 22.078 12.398 1 96.56 76 ARG A C 1
ATOM 574 O O . ARG A 1 76 ? 8.211 21.188 11.578 1 96.56 76 ARG A O 1
ATOM 581 N N . LYS A 1 77 ? 7.91 23.359 12.094 1 96 77 LYS A N 1
ATOM 582 C CA . LYS A 1 77 ? 8.25 23.812 10.75 1 96 77 LYS A CA 1
ATOM 583 C C . LYS A 1 77 ? 9.664 23.375 10.367 1 96 77 LYS A C 1
ATOM 585 O O . LYS A 1 77 ? 10.594 23.5 11.164 1 96 77 LYS A O 1
ATOM 590 N N . GLY A 1 78 ? 9.766 22.781 9.164 1 95.12 78 GLY A N 1
ATOM 591 C CA . GLY A 1 78 ? 11.062 22.344 8.68 1 95.12 78 GLY A CA 1
ATOM 592 C C . GLY A 1 78 ? 11.312 20.875 8.914 1 95.12 78 GLY A C 1
ATOM 593 O O . GLY A 1 78 ? 12.148 20.266 8.234 1 95.12 78 GLY A O 1
ATOM 594 N N . GLN A 1 79 ? 10.68 20.344 9.992 1 96.81 79 GLN A N 1
ATOM 595 C CA . GLN A 1 79 ? 10.789 18.906 10.211 1 96.81 79 GLN A CA 1
ATOM 596 C C . GLN A 1 79 ? 10.016 18.125 9.15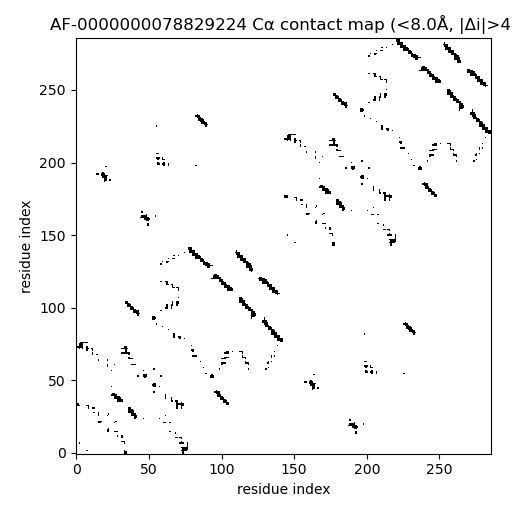6 1 96.81 79 GLN A C 1
ATOM 598 O O . GLN A 1 79 ? 9.055 18.641 8.578 1 96.81 79 GLN A O 1
ATOM 603 N N . ARG A 1 80 ? 10.477 16.906 8.883 1 96.38 80 ARG A N 1
ATOM 604 C CA . ARG A 1 80 ? 9.812 15.977 7.984 1 96.38 80 ARG A CA 1
ATOM 605 C C . ARG A 1 80 ? 9.461 14.68 8.711 1 96.38 80 ARG A C 1
ATOM 607 O O . ARG A 1 80 ? 9.945 14.43 9.82 1 96.38 80 ARG A O 1
ATOM 614 N N . VAL A 1 81 ? 8.617 13.93 8.141 1 97.81 81 VAL A N 1
ATOM 615 C CA . VAL A 1 81 ? 8.289 12.617 8.68 1 97.81 81 VAL A CA 1
ATOM 616 C C . VAL A 1 81 ? 8.469 11.555 7.598 1 97.81 81 VAL A C 1
ATOM 618 O O . VAL A 1 81 ? 8.188 11.797 6.422 1 97.81 81 VAL A O 1
ATOM 621 N N . LEU A 1 82 ? 8.961 10.375 7.992 1 97.75 82 LEU A N 1
ATOM 622 C CA . LEU A 1 82 ? 9.18 9.227 7.121 1 97.75 82 LEU A CA 1
ATOM 623 C C . LEU A 1 82 ? 8.562 7.969 7.723 1 97.75 82 LEU A C 1
ATOM 625 O O . LEU A 1 82 ? 8.883 7.598 8.859 1 97.75 82 LEU A O 1
ATOM 629 N N . SER A 1 83 ? 7.68 7.359 6.953 1 98.69 83 SER A N 1
ATOM 630 C CA . SER A 1 83 ? 7.121 6.102 7.441 1 98.69 83 SER A CA 1
ATOM 631 C C . SER A 1 83 ? 8.203 5.035 7.582 1 98.69 83 SER A C 1
ATOM 633 O O . SER A 1 83 ? 9.07 4.898 6.711 1 98.69 83 SER A O 1
ATOM 635 N N . THR A 1 84 ? 8.188 4.316 8.688 1 98.88 84 THR A N 1
ATOM 636 C CA . THR A 1 84 ? 9.141 3.236 8.898 1 98.88 84 THR A CA 1
ATOM 637 C C . THR A 1 84 ? 8.445 1.88 8.844 1 98.88 84 THR A C 1
ATOM 639 O O . THR A 1 84 ? 9.062 0.87 8.5 1 98.88 84 THR A O 1
ATOM 642 N N . SER A 1 85 ? 7.176 1.887 9.25 1 98.94 85 SER A N 1
ATOM 643 C CA . SER A 1 85 ? 6.395 0.661 9.133 1 98.94 85 SER A CA 1
ATOM 644 C C . SER A 1 85 ? 4.918 0.968 8.906 1 98.94 85 SER A C 1
ATOM 646 O O . SER A 1 85 ? 4.418 2.006 9.344 1 98.94 85 SER A O 1
ATOM 648 N N . ILE A 1 86 ? 4.258 0.146 8.195 1 98.94 86 ILE A N 1
ATOM 649 C CA . ILE A 1 86 ? 2.838 0.199 7.867 1 98.94 86 ILE A CA 1
ATOM 650 C C . ILE A 1 86 ? 2.201 -1.167 8.117 1 98.94 86 ILE A C 1
ATOM 652 O O . ILE A 1 86 ? 2.637 -2.174 7.547 1 98.94 86 ILE A O 1
ATOM 656 N N . THR A 1 87 ? 1.203 -1.201 8.969 1 99 87 THR A N 1
ATOM 657 C CA . THR A 1 87 ? 0.438 -2.424 9.188 1 99 87 THR A CA 1
ATOM 658 C C . THR A 1 87 ? -1.021 -2.229 8.781 1 99 87 THR A C 1
ATOM 660 O O . THR A 1 87 ? -1.739 -1.434 9.391 1 99 87 THR A O 1
ATOM 663 N N . VAL A 1 88 ? -1.426 -2.945 7.805 1 98.94 88 VAL A N 1
ATOM 664 C CA . VAL A 1 88 ? -2.783 -2.855 7.277 1 98.94 88 VAL A CA 1
ATOM 665 C C . VAL A 1 88 ? -3.568 -4.109 7.648 1 98.94 88 VAL A C 1
ATOM 667 O O . VAL A 1 88 ? -3.1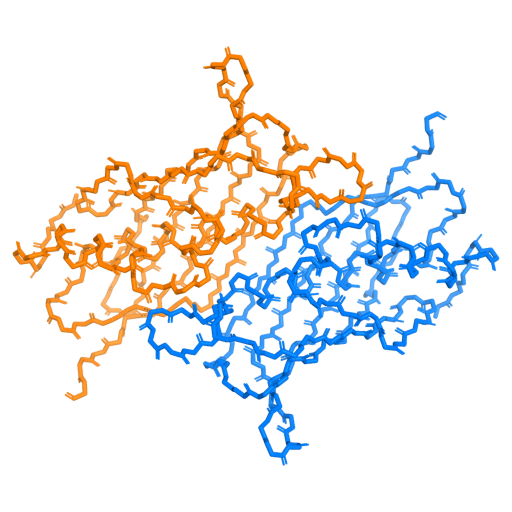27 -5.23 7.375 1 98.94 88 VAL A O 1
ATOM 670 N N . HIS A 1 89 ? -4.629 -3.932 8.273 1 98.94 89 HIS A N 1
ATOM 671 C CA . HIS A 1 89 ? -5.609 -5 8.461 1 98.94 89 HIS A CA 1
ATOM 672 C C . HIS A 1 89 ? -6.785 -4.836 7.5 1 98.94 89 HIS A C 1
ATOM 674 O O . HIS A 1 89 ? -7.52 -3.846 7.578 1 98.94 89 HIS A O 1
ATOM 680 N N . LEU A 1 90 ? -6.914 -5.773 6.586 1 98.94 90 LEU A N 1
ATOM 681 C CA . LEU A 1 90 ? -8.031 -5.793 5.645 1 98.94 90 LEU A CA 1
ATOM 682 C C . LEU A 1 90 ? -9.219 -6.547 6.223 1 98.94 90 LEU A C 1
ATOM 684 O O . LEU A 1 90 ? -9.219 -7.781 6.27 1 98.94 90 LEU A O 1
ATOM 688 N N . LEU A 1 91 ? -10.25 -5.824 6.562 1 98.81 91 LEU A N 1
ATOM 689 C CA . LEU A 1 91 ? -11.312 -6.352 7.406 1 98.81 91 LEU A CA 1
ATOM 690 C C . LEU A 1 91 ? -12.414 -6.992 6.562 1 98.81 91 LEU A C 1
ATOM 692 O O . LEU A 1 91 ? -13.102 -7.906 7.02 1 98.81 91 LEU A O 1
ATOM 696 N N . GLN A 1 92 ? -12.656 -6.492 5.398 1 98 92 GLN A N 1
ATOM 697 C CA . GLN A 1 92 ? -13.602 -7.012 4.414 1 98 92 GLN A CA 1
ATOM 698 C C . GLN A 1 92 ? -13.297 -6.48 3.02 1 98 92 GLN A C 1
ATOM 700 O O . GLN A 1 92 ? -12.539 -5.52 2.871 1 98 92 GLN A O 1
ATOM 705 N N . THR A 1 93 ? -13.852 -7.09 2.021 1 97.31 93 THR A N 1
ATOM 706 C CA . THR A 1 93 ? -13.656 -6.652 0.643 1 97.31 93 THR A CA 1
ATOM 707 C C . THR A 1 93 ? -14.125 -5.215 0.46 1 97.31 93 THR A C 1
ATOM 709 O O . THR A 1 93 ? -15.156 -4.82 1.005 1 97.31 93 THR A O 1
ATOM 712 N N . ALA A 1 94 ? -13.352 -4.398 -0.2 1 98.62 94 ALA A N 1
ATOM 713 C CA . ALA A 1 94 ? -13.688 -2.998 -0.44 1 98.62 94 ALA A CA 1
ATOM 714 C C . ALA A 1 94 ? -14.344 -2.818 -1.806 1 98.62 94 ALA A C 1
ATOM 716 O O . ALA A 1 94 ? -13.75 -3.148 -2.836 1 98.62 94 ALA A O 1
ATOM 717 N N . SER A 1 95 ? -15.547 -2.402 -1.835 1 98.38 95 SER A N 1
ATOM 718 C CA . SER A 1 95 ? -16.297 -2.045 -3.033 1 98.38 95 SER A CA 1
ATOM 719 C C . SER A 1 95 ? -17.141 -0.793 -2.807 1 98.38 95 SER A C 1
ATOM 721 O O . SER A 1 95 ? -17.547 -0.508 -1.679 1 98.38 95 SER A O 1
ATOM 723 N N . GLY A 1 96 ? -17.266 -0.027 -3.877 1 98.31 96 GLY A N 1
ATOM 724 C CA . GLY A 1 96 ? -18.047 1.201 -3.773 1 98.31 96 GLY A CA 1
ATOM 725 C C . GLY A 1 96 ? -17.562 2.293 -4.707 1 98.31 96 GLY A C 1
ATOM 726 O O . GLY A 1 96 ? -16.703 2.053 -5.555 1 98.31 96 GLY A O 1
ATOM 727 N N . GLU A 1 97 ? -18.125 3.492 -4.516 1 98.62 97 GLU A N 1
ATOM 728 C CA . GLU A 1 97 ? -17.859 4.613 -5.414 1 98.62 97 GLU A CA 1
ATOM 729 C C . GLU A 1 97 ? -16.734 5.496 -4.883 1 98.62 97 GLU A C 1
ATOM 731 O O . GLU A 1 97 ? -16.156 6.297 -5.625 1 98.62 97 GLU A O 1
ATOM 736 N N . GLU A 1 98 ? -16.516 5.348 -3.572 1 98.88 98 GLU A N 1
ATOM 737 C CA . GLU A 1 98 ? -15.555 6.23 -2.902 1 98.88 98 GLU A CA 1
ATOM 738 C C . GLU A 1 98 ? -14.914 5.535 -1.706 1 98.88 98 GLU A C 1
ATOM 740 O O . GLU A 1 98 ? -15.555 4.727 -1.032 1 98.88 98 GLU A O 1
ATOM 745 N N . LEU A 1 99 ? -13.633 5.809 -1.544 1 98.94 99 LEU A N 1
ATOM 746 C CA . LEU A 1 99 ? -12.984 5.516 -0.273 1 98.94 99 LEU A CA 1
ATOM 747 C C . LEU A 1 99 ? -12.797 6.785 0.55 1 98.94 99 LEU A C 1
ATOM 749 O O . LEU A 1 99 ? -12.453 7.836 0.008 1 98.94 99 LEU A O 1
ATOM 753 N N . ARG A 1 100 ? -13.039 6.664 1.816 1 98.94 100 ARG A N 1
ATOM 754 C CA . ARG A 1 100 ? -12.766 7.719 2.789 1 98.94 100 ARG A CA 1
ATOM 755 C C . ARG A 1 100 ? -11.797 7.234 3.859 1 98.94 100 ARG A C 1
ATOM 757 O O . ARG A 1 100 ? -11.906 6.109 4.348 1 98.94 100 ARG A O 1
ATOM 764 N N . CYS A 1 101 ? -10.906 8.07 4.195 1 99 101 CYS A N 1
ATOM 765 C CA . CYS A 1 101 ? -9.906 7.719 5.199 1 99 101 CYS A CA 1
ATOM 766 C C . CYS A 1 101 ? -9.852 8.773 6.297 1 99 101 CYS A C 1
ATOM 768 O O . CYS A 1 101 ? -9.812 9.977 6.012 1 99 101 CYS A O 1
ATOM 770 N N . LYS A 1 102 ? -9.891 8.352 7.5 1 98.94 102 LYS A N 1
ATOM 771 C CA . LYS A 1 102 ? -9.609 9.195 8.664 1 98.94 102 LYS A CA 1
ATOM 772 C C . LYS A 1 102 ? -8.352 8.719 9.391 1 98.94 102 LYS A C 1
ATOM 774 O O . LYS A 1 102 ? -8.273 7.57 9.82 1 98.94 102 LYS A O 1
ATOM 779 N N . ALA A 1 103 ? -7.41 9.609 9.5 1 98.94 103 ALA A N 1
ATOM 780 C CA . ALA A 1 103 ? -6.168 9.289 10.195 1 98.94 103 ALA A CA 1
ATOM 781 C C . ALA A 1 103 ? -5.98 10.18 11.422 1 98.94 103 ALA A C 1
ATOM 783 O O . ALA A 1 103 ? -6.324 11.359 11.391 1 98.94 103 ALA A O 1
ATOM 784 N N . ARG A 1 104 ? -5.414 9.555 12.445 1 98.94 104 ARG A N 1
ATOM 785 C CA . ARG A 1 104 ? -5.141 10.328 13.656 1 98.94 104 ARG A CA 1
ATOM 786 C C . ARG A 1 104 ? -3.826 9.891 14.297 1 98.94 104 ARG A C 1
ATOM 788 O O . ARG A 1 104 ? -3.461 8.719 14.234 1 98.94 104 ARG A O 1
ATOM 795 N N . VAL A 1 105 ? -3.197 10.781 14.992 1 98.94 105 VAL A N 1
ATOM 796 C CA . VAL A 1 105 ? -2.004 10.492 15.781 1 98.94 105 VAL A CA 1
ATOM 797 C C . VAL A 1 105 ? -2.4 9.844 17.109 1 98.94 105 VAL A C 1
ATOM 799 O O . VAL A 1 105 ? -3.217 10.391 17.844 1 98.94 105 VAL A O 1
ATOM 802 N N . LEU A 1 106 ? -1.848 8.727 17.312 1 98.88 106 LEU A N 1
ATOM 803 C CA . LEU A 1 106 ? -2.062 8.055 18.594 1 98.88 106 LEU A CA 1
ATOM 804 C C . LEU A 1 106 ? -1.07 8.547 19.641 1 98.88 106 LEU A C 1
ATOM 806 O O . LEU A 1 106 ? -1.43 8.719 20.797 1 98.88 106 LEU A O 1
ATOM 810 N N . ARG A 1 107 ? 0.109 8.742 19.203 1 98.5 107 ARG A N 1
ATOM 811 C CA . ARG A 1 107 ? 1.199 9.195 20.062 1 98.5 107 ARG A CA 1
ATOM 812 C C . ARG A 1 107 ? 2.264 9.93 19.25 1 98.5 107 ARG A C 1
ATOM 814 O O . ARG A 1 107 ? 2.736 9.43 18.234 1 98.5 107 ARG A O 1
ATOM 821 N N . ALA A 1 108 ? 2.59 11.094 19.688 1 98.06 108 ALA A N 1
ATOM 822 C CA . ALA A 1 108 ? 3.637 11.891 19.062 1 98.06 108 ALA A CA 1
ATOM 823 C C . ALA A 1 108 ? 4.84 12.039 20 1 98.06 108 ALA A C 1
ATOM 825 O O . ALA A 1 108 ? 4.801 12.805 20.953 1 98.06 108 ALA A O 1
ATOM 826 N N . GLY A 1 109 ? 5.852 11.258 19.703 1 96.19 109 GLY A N 1
ATOM 827 C CA . GLY A 1 109 ? 7.109 11.445 20.406 1 96.19 109 GLY A CA 1
ATOM 828 C C . GLY A 1 109 ? 8.086 12.336 19.672 1 96.19 109 GLY A C 1
ATOM 829 O O . GLY A 1 109 ? 7.77 12.859 18.594 1 96.19 109 GLY A O 1
ATOM 830 N N . ARG A 1 110 ? 9.297 12.508 20.266 1 95.38 110 ARG A N 1
ATOM 831 C CA . ARG A 1 110 ? 10.32 13.367 19.672 1 95.38 110 ARG A CA 1
ATOM 832 C C . ARG A 1 110 ? 10.891 12.758 18.391 1 95.38 110 ARG A C 1
ATOM 834 O O . ARG A 1 110 ? 11.219 13.469 17.453 1 95.38 110 ARG A O 1
ATOM 841 N N . ARG A 1 111 ? 10.914 11.422 18.359 1 97.94 111 ARG A N 1
ATOM 842 C CA . ARG A 1 111 ? 11.594 10.758 17.25 1 97.94 111 ARG A CA 1
ATOM 843 C C . ARG A 1 111 ? 10.625 9.906 16.438 1 97.94 111 ARG A C 1
ATOM 845 O O . ARG A 1 111 ? 10.891 9.594 15.281 1 97.94 111 ARG A O 1
ATOM 852 N N . LEU A 1 112 ? 9.57 9.469 17.156 1 98.62 112 LEU A N 1
ATOM 853 C CA . LEU A 1 112 ? 8.609 8.586 16.516 1 98.62 112 LEU A CA 1
ATOM 854 C C . LEU A 1 112 ? 7.184 9.078 16.734 1 98.62 112 LEU A C 1
ATOM 856 O O . LEU A 1 112 ? 6.836 9.531 17.828 1 98.62 112 LEU A O 1
ATOM 860 N N . ILE A 1 113 ? 6.414 8.984 15.688 1 98.88 113 ILE A N 1
ATOM 861 C CA . ILE A 1 113 ? 4.98 9.234 15.773 1 98.88 113 ILE A CA 1
ATOM 862 C C . ILE A 1 113 ? 4.211 7.992 15.328 1 98.88 113 ILE A C 1
ATOM 864 O O . ILE A 1 113 ? 4.531 7.387 14.305 1 98.88 113 ILE A O 1
ATOM 868 N N . VAL A 1 114 ? 3.252 7.562 16.094 1 98.94 114 VAL A N 1
ATOM 869 C CA . VAL A 1 114 ? 2.377 6.449 15.75 1 98.94 114 VAL A CA 1
ATOM 870 C C . VAL A 1 114 ? 0.996 6.98 15.367 1 98.94 114 VAL A C 1
ATOM 872 O O . VAL A 1 114 ? 0.411 7.785 16.094 1 98.94 114 VAL A O 1
ATOM 875 N N . THR A 1 115 ? 0.498 6.57 14.234 1 98.94 115 THR A N 1
ATOM 876 C CA . THR A 1 115 ? -0.793 7 13.711 1 98.94 115 THR A CA 1
ATOM 877 C C . THR A 1 115 ? -1.677 5.797 13.391 1 98.94 115 THR A C 1
ATOM 879 O O . THR A 1 115 ? -1.18 4.68 13.234 1 98.94 115 THR A O 1
ATOM 882 N N . GLU A 1 116 ? -2.934 6.043 13.406 1 98.94 116 GLU A N 1
ATOM 883 C CA . GLU A 1 116 ? -3.91 5.066 12.93 1 98.94 116 GLU A CA 1
ATOM 884 C C . GLU A 1 116 ? -4.805 5.66 11.844 1 98.94 116 GLU A C 1
ATOM 886 O O . GLU A 1 116 ? -5.199 6.824 11.93 1 98.94 116 GLU A O 1
ATOM 891 N N . SER A 1 117 ? -5.137 4.887 10.844 1 98.94 117 SER A N 1
ATOM 892 C CA . SER A 1 117 ? -6.043 5.258 9.766 1 98.94 117 SER A CA 1
ATOM 893 C C . SER A 1 117 ? -7.18 4.25 9.625 1 98.94 117 SER A C 1
ATOM 895 O O . SER A 1 117 ? -6.953 3.039 9.695 1 98.94 117 SER A O 1
ATOM 897 N N . GLU A 1 118 ? -8.328 4.746 9.477 1 99 118 GLU A N 1
ATOM 898 C CA . GLU A 1 118 ? -9.492 3.957 9.094 1 99 118 GLU A CA 1
ATOM 899 C C . GLU A 1 118 ? -9.938 4.273 7.668 1 99 118 GLU A C 1
ATOM 901 O O . GLU A 1 118 ? -10.133 5.441 7.32 1 99 118 GLU A O 1
ATOM 906 N N . VAL A 1 119 ? -10.109 3.242 6.844 1 99 119 VAL A N 1
ATOM 907 C CA . VAL A 1 119 ? -10.602 3.408 5.484 1 99 119 VAL A CA 1
ATOM 908 C C . VAL A 1 119 ? -12.016 2.842 5.375 1 99 119 VAL A C 1
ATOM 910 O O . VAL A 1 119 ? -12.273 1.704 5.777 1 99 119 VAL A O 1
ATOM 913 N N . HIS A 1 120 ? -12.883 3.646 4.887 1 98.94 120 HIS A N 1
ATOM 914 C CA . HIS A 1 120 ? -14.266 3.266 4.629 1 98.94 120 HIS A CA 1
ATOM 915 C C . HIS A 1 120 ? -14.57 3.271 3.135 1 98.94 120 HIS A C 1
ATOM 917 O O . HIS A 1 120 ? -14.195 4.207 2.424 1 98.94 120 HIS A O 1
ATOM 923 N N . ALA A 1 121 ? -15.195 2.236 2.658 1 98.94 121 ALA A N 1
ATOM 924 C CA . ALA A 1 121 ? -15.773 2.232 1.315 1 98.94 121 ALA A CA 1
ATOM 925 C C . ALA A 1 121 ? -17.219 2.729 1.334 1 98.94 121 ALA A C 1
ATOM 927 O O . ALA A 1 121 ? -18 2.33 2.193 1 98.94 121 ALA A O 1
ATOM 928 N N . VAL A 1 122 ? -17.516 3.594 0.396 1 98.81 122 VAL A N 1
ATOM 929 C CA . VAL A 1 122 ? -18.828 4.207 0.362 1 98.81 122 VAL A CA 1
ATOM 930 C C . VAL A 1 122 ? -19.625 3.656 -0.817 1 98.81 122 VAL A C 1
ATOM 932 O O . VAL A 1 122 ? -19.172 3.721 -1.964 1 98.81 122 VAL A O 1
ATOM 935 N N . SER A 1 123 ? -20.703 3.1 -0.577 1 97.62 123 SER A N 1
ATOM 936 C CA . SER A 1 123 ? -21.672 2.656 -1.571 1 97.62 123 SER A CA 1
ATOM 937 C C . SER A 1 123 ? -23.047 3.275 -1.317 1 97.62 123 SER A C 1
ATOM 939 O O . SER A 1 123 ? -23.594 3.154 -0.22 1 97.62 123 SER A O 1
ATOM 941 N N . GLY A 1 124 ? -23.594 3.947 -2.279 1 97 124 GLY A N 1
ATOM 942 C CA . GLY A 1 124 ? -24.875 4.594 -2.104 1 97 124 GLY A CA 1
ATOM 943 C C . GLY A 1 124 ? -24.906 5.547 -0.924 1 97 124 GLY A C 1
ATOM 944 O O . GLY A 1 124 ? -25.906 5.605 -0.194 1 97 124 GLY A O 1
ATOM 945 N N . GLY A 1 125 ? -23.844 6.102 -0.639 1 96 125 GLY A N 1
ATOM 946 C CA . GLY A 1 125 ? -23.766 7.086 0.43 1 96 125 GLY A CA 1
ATOM 947 C C . GLY A 1 125 ? -23.469 6.469 1.785 1 96 125 GLY A C 1
ATOM 948 O O . GLY A 1 125 ? -23.266 7.184 2.768 1 96 125 GLY A O 1
ATOM 949 N N . THR A 1 126 ? -23.438 5.137 1.881 1 97.94 126 THR A N 1
ATOM 950 C CA . THR A 1 126 ? -23.234 4.449 3.152 1 97.94 126 THR A CA 1
ATOM 951 C C . THR A 1 126 ? -21.797 3.99 3.295 1 97.94 126 THR A C 1
ATOM 953 O O . THR A 1 126 ? -21.297 3.193 2.49 1 97.94 126 THR A O 1
ATOM 956 N N . PRO A 1 127 ? -21.141 4.445 4.316 1 98.5 127 PRO A N 1
ATOM 957 C CA . PRO A 1 127 ? -19.75 4.023 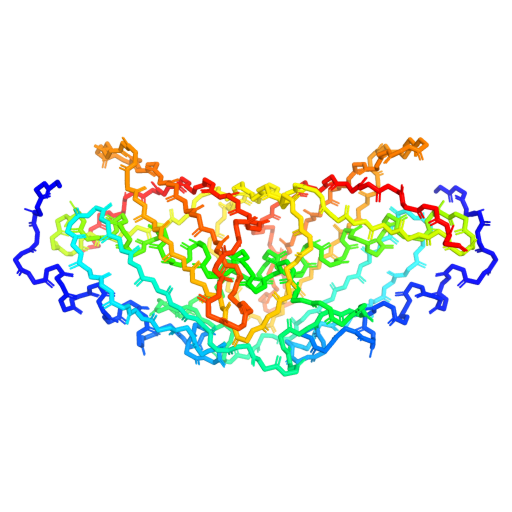4.535 1 98.5 127 PRO A CA 1
ATOM 958 C C . PRO A 1 127 ? -19.656 2.715 5.312 1 98.5 127 PRO A C 1
ATOM 960 O O . PRO A 1 127 ? -20.438 2.473 6.23 1 98.5 127 PRO A O 1
ATOM 963 N N . ARG A 1 128 ? -18.688 1.879 4.906 1 98.75 128 ARG A N 1
ATOM 964 C CA . ARG A 1 128 ? -18.344 0.652 5.613 1 98.75 128 ARG A CA 1
ATOM 965 C C . ARG A 1 128 ? -16.844 0.565 5.859 1 98.75 128 ARG A C 1
ATOM 967 O O . ARG A 1 128 ? -16.047 0.783 4.945 1 98.75 128 ARG A O 1
ATOM 974 N N . LEU A 1 129 ? -16.5 0.264 7.133 1 98.94 129 LEU A N 1
ATOM 975 C CA . LEU A 1 129 ? -15.102 0.098 7.473 1 98.94 129 LEU A CA 1
ATOM 976 C C . LEU A 1 129 ? -14.508 -1.114 6.762 1 98.94 129 LEU A C 1
ATOM 978 O O . LEU A 1 129 ? -15.008 -2.232 6.914 1 98.94 129 LEU A O 1
ATOM 982 N N . VAL A 1 130 ? -13.43 -0.903 5.965 1 98.94 130 VAL A N 1
ATOM 983 C CA . VAL A 1 130 ? -12.914 -2.008 5.164 1 98.94 130 VAL A CA 1
ATOM 984 C C . VAL A 1 130 ? -11.469 -2.305 5.559 1 98.94 130 VAL A C 1
ATOM 986 O O . VAL A 1 130 ? -10.977 -3.41 5.328 1 98.94 130 VAL A O 1
ATOM 989 N N . SER A 1 131 ? -10.773 -1.329 6.133 1 98.94 131 SER A N 1
ATOM 990 C CA . SER A 1 131 ? -9.414 -1.599 6.586 1 98.94 131 SER A CA 1
ATOM 991 C C . SER A 1 131 ? -8.992 -0.624 7.684 1 98.94 131 SER A C 1
ATOM 993 O O . SER A 1 131 ? -9.562 0.46 7.809 1 98.94 131 SER A O 1
ATOM 995 N N . LYS A 1 132 ? -8.109 -1.022 8.5 1 98.94 132 LYS A N 1
ATOM 996 C CA . LYS A 1 132 ? -7.43 -0.227 9.516 1 98.94 132 LYS A CA 1
ATOM 997 C C . LYS A 1 132 ? -5.914 -0.353 9.391 1 98.94 132 LYS A C 1
ATOM 999 O O . LYS A 1 132 ? -5.395 -1.447 9.156 1 98.94 132 LYS A O 1
ATOM 1004 N N . THR A 1 133 ? -5.297 0.737 9.547 1 99 133 THR A N 1
ATOM 1005 C CA . THR A 1 133 ? -3.854 0.775 9.328 1 99 133 THR A CA 1
ATOM 1006 C C . THR A 1 133 ? -3.154 1.508 10.477 1 99 133 THR A C 1
ATOM 1008 O O . THR A 1 133 ? -3.631 2.547 10.938 1 99 133 THR A O 1
ATOM 1011 N N . THR A 1 134 ? -2.096 0.957 10.922 1 99 134 THR A N 1
ATOM 1012 C CA . THR A 1 134 ? -1.174 1.661 11.812 1 99 134 THR A CA 1
ATOM 1013 C C . THR A 1 134 ? 0.118 2.012 11.078 1 99 134 THR A C 1
ATOM 1015 O O . THR A 1 134 ? 0.693 1.172 10.383 1 99 134 THR A O 1
ATOM 1018 N N . VAL A 1 135 ? 0.507 3.213 11.188 1 98.94 135 VAL A N 1
ATOM 1019 C CA . VAL A 1 135 ? 1.745 3.676 10.57 1 98.94 135 VAL A CA 1
ATOM 1020 C C . VAL A 1 135 ? 2.66 4.273 11.641 1 98.94 135 VAL A C 1
ATOM 1022 O O . VAL A 1 135 ? 2.219 5.07 12.469 1 98.94 135 VAL A O 1
ATOM 1025 N N . THR A 1 136 ? 3.879 3.828 11.633 1 98.94 136 THR A N 1
ATOM 1026 C CA . THR A 1 136 ? 4.918 4.445 12.453 1 98.94 136 THR A CA 1
ATOM 1027 C C . THR A 1 136 ? 5.832 5.32 11.602 1 98.94 136 THR A C 1
ATOM 1029 O O . THR A 1 136 ? 6.301 4.891 10.547 1 98.94 136 THR A O 1
ATOM 1032 N N . LEU A 1 137 ? 6.055 6.504 12.094 1 98.88 137 LEU A N 1
ATOM 1033 C CA . LEU A 1 137 ? 6.824 7.473 11.32 1 98.88 137 LEU A CA 1
ATOM 1034 C C . LEU A 1 137 ? 7.984 8.023 12.141 1 98.88 137 LEU A C 1
ATOM 1036 O O . LEU A 1 137 ? 7.824 8.32 13.328 1 98.88 137 LEU A O 1
ATOM 1040 N N . ALA A 1 138 ? 9.148 8.133 11.523 1 98.81 138 ALA A N 1
ATOM 1041 C CA . ALA A 1 138 ? 10.297 8.82 12.109 1 98.81 138 ALA A CA 1
ATOM 1042 C C . ALA A 1 138 ? 10.227 10.32 11.844 1 98.81 138 ALA A C 1
ATOM 1044 O O . ALA A 1 138 ? 9.844 10.75 10.75 1 98.81 138 ALA A O 1
ATOM 1045 N N . VAL A 1 139 ? 10.547 11.086 12.836 1 98.44 139 VAL A N 1
ATOM 1046 C CA . VAL A 1 139 ? 10.664 12.531 12.664 1 98.44 139 VAL A CA 1
ATOM 1047 C C . VAL A 1 139 ? 12.086 12.891 12.219 1 98.44 139 VAL A C 1
ATOM 1049 O O . VAL A 1 139 ? 13.062 12.531 12.883 1 98.44 139 VAL A O 1
ATOM 1052 N N . MET A 1 140 ? 12.156 13.547 11.109 1 97 140 MET A N 1
ATOM 1053 C CA . MET A 1 140 ? 13.445 13.938 10.547 1 97 140 MET A CA 1
ATOM 1054 C C . MET A 1 140 ? 13.711 15.422 10.766 1 97 140 MET A C 1
ATOM 1056 O O . MET A 1 140 ? 12.898 16.266 10.375 1 97 140 MET A O 1
ATOM 1060 N N . GLU A 1 141 ? 14.852 15.75 11.266 1 94.19 141 GLU A N 1
ATOM 1061 C CA . GLU A 1 141 ? 15.25 17.141 11.484 1 94.19 141 GLU A CA 1
ATOM 1062 C C . GLU A 1 141 ? 15.68 17.797 10.18 1 94.19 141 GLU A C 1
ATOM 1064 O O . GLU A 1 141 ? 16.156 17.125 9.258 1 94.19 141 GLU A O 1
ATOM 1069 N N . PRO A 1 142 ? 15.469 19.078 10.141 1 88.69 142 PRO A N 1
ATOM 1070 C CA . PRO A 1 142 ? 15.898 19.781 8.93 1 88.69 142 PRO A CA 1
ATOM 1071 C C . PRO A 1 142 ? 17.391 19.625 8.656 1 88.69 142 PRO A C 1
ATOM 1073 O O . PRO A 1 142 ? 18.188 19.516 9.594 1 88.69 142 PRO A O 1
ATOM 1076 N N . ARG A 1 143 ? 17.781 19.516 7.434 1 72.44 143 ARG A N 1
ATOM 1077 C CA . ARG A 1 143 ? 19.203 19.469 7.102 1 72.44 143 ARG A CA 1
ATOM 1078 C C . ARG A 1 143 ? 19.859 20.812 7.367 1 72.44 143 ARG A C 1
ATOM 1080 O O . ARG A 1 143 ? 19.203 21.859 7.316 1 72.44 143 ARG A O 1
ATOM 1087 N N . MET B 1 1 ? 8.109 -25.5 -3.527 1 81.88 1 MET B N 1
ATOM 1088 C CA . MET B 1 1 ? 6.902 -26.125 -2.998 1 81.88 1 MET B CA 1
ATOM 1089 C C . MET B 1 1 ? 6.137 -26.844 -4.102 1 81.88 1 MET B C 1
ATOM 1091 O O . MET B 1 1 ? 6.391 -26.625 -5.289 1 81.88 1 MET B O 1
ATOM 1095 N N . ALA B 1 2 ? 5.301 -27.75 -3.562 1 84.75 2 ALA B N 1
ATOM 1096 C CA . ALA B 1 2 ? 4.527 -28.469 -4.574 1 84.75 2 ALA B CA 1
ATOM 1097 C C . ALA B 1 2 ? 3.301 -27.656 -4.996 1 84.75 2 ALA B C 1
ATOM 1099 O O . ALA B 1 2 ? 2.707 -26.953 -4.184 1 84.75 2 ALA B O 1
ATOM 1100 N N . HIS B 1 3 ? 3.057 -27.656 -6.328 1 85.62 3 HIS B N 1
ATOM 1101 C CA . HIS B 1 3 ? 1.801 -27.078 -6.781 1 85.62 3 HIS B CA 1
ATOM 1102 C C . HIS B 1 3 ? 0.66 -28.078 -6.691 1 85.62 3 HIS B C 1
ATOM 1104 O O . HIS B 1 3 ? 0.876 -29.281 -6.84 1 85.62 3 HIS B O 1
ATOM 1110 N N . GLN B 1 4 ? -0.51 -27.5 -6.469 1 88.88 4 GLN B N 1
ATOM 1111 C CA . GLN B 1 4 ? -1.717 -28.312 -6.422 1 88.88 4 GLN B CA 1
ATOM 1112 C C . GLN B 1 4 ? -2.611 -28.047 -7.629 1 88.88 4 GLN B C 1
ATOM 1114 O O . GLN B 1 4 ? -3.658 -28.672 -7.785 1 88.88 4 GLN B O 1
ATOM 1119 N N . ASN B 1 5 ? -2.34 -27.078 -8.469 1 93.12 5 ASN B N 1
ATOM 1120 C CA . ASN B 1 5 ? -2.979 -26.672 -9.719 1 93.12 5 ASN B CA 1
ATOM 1121 C C . ASN B 1 5 ? -2.049 -26.875 -10.914 1 93.12 5 ASN B C 1
ATOM 1123 O O . ASN B 1 5 ? -1.027 -26.188 -11.031 1 93.12 5 ASN B O 1
ATOM 1127 N N . PRO B 1 6 ? -2.379 -27.734 -11.828 1 94.94 6 PRO B N 1
ATOM 1128 C CA . PRO B 1 6 ? -1.498 -27.969 -12.977 1 94.94 6 PRO B CA 1
ATOM 1129 C C . PRO B 1 6 ? -1.316 -26.719 -13.844 1 94.94 6 PRO B C 1
ATOM 1131 O O . PRO B 1 6 ? -0.34 -26.625 -14.594 1 94.94 6 PRO B O 1
ATOM 1134 N N . ASP B 1 7 ? -2.252 -25.812 -13.766 1 97.19 7 ASP B N 1
ATOM 1135 C CA . ASP B 1 7 ? -2.197 -24.594 -14.555 1 97.19 7 ASP B CA 1
ATOM 1136 C C . ASP B 1 7 ? -1.7 -23.406 -13.719 1 97.19 7 ASP B C 1
ATOM 1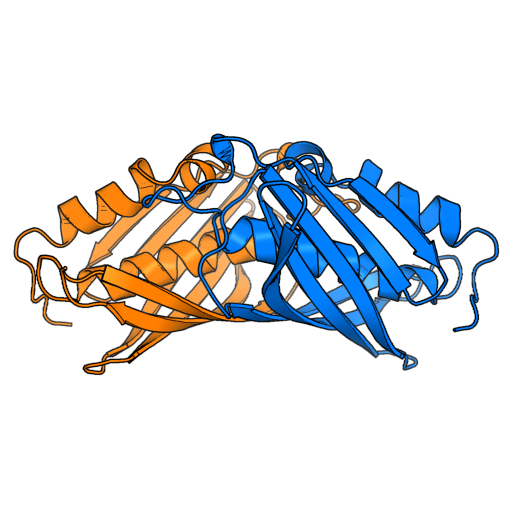138 O O . ASP B 1 7 ? -1.978 -22.25 -14.039 1 97.19 7 ASP B O 1
ATOM 1142 N N . TYR B 1 8 ? -1.004 -23.703 -12.562 1 97.38 8 TYR B N 1
ATOM 1143 C CA . TYR B 1 8 ? -0.676 -22.656 -11.594 1 97.38 8 TYR B CA 1
ATOM 1144 C C . TYR B 1 8 ? 0.076 -21.516 -12.258 1 97.38 8 TYR B C 1
ATOM 1146 O O . TYR B 1 8 ? -0.135 -20.344 -11.922 1 97.38 8 TYR B O 1
ATOM 1154 N N . ARG B 1 9 ? 0.984 -21.828 -13.203 1 97.88 9 ARG B N 1
ATOM 1155 C CA . ARG B 1 9 ? 1.814 -20.781 -13.805 1 97.88 9 ARG B CA 1
ATOM 1156 C C . ARG B 1 9 ? 0.967 -19.797 -14.594 1 97.88 9 ARG B C 1
ATOM 1158 O O . ARG B 1 9 ? 1.055 -18.594 -14.383 1 97.88 9 ARG B O 1
ATOM 1165 N N . GLN B 1 10 ? 0.126 -20.281 -15.469 1 97.88 10 GLN B N 1
ATOM 1166 C CA . GLN B 1 10 ? -0.732 -19.422 -16.281 1 97.88 10 GLN B CA 1
ATOM 1167 C C . GLN B 1 10 ? -1.751 -18.688 -15.414 1 97.88 10 GLN B C 1
ATOM 1169 O O . GLN B 1 10 ? -1.99 -17.5 -15.609 1 97.88 10 GLN B O 1
ATOM 1174 N N . ASP B 1 11 ? -2.389 -19.406 -14.523 1 97.75 11 ASP B N 1
ATOM 1175 C CA . ASP B 1 11 ? -3.375 -18.781 -13.641 1 97.75 11 ASP B CA 1
ATOM 1176 C C . ASP B 1 11 ? -2.748 -17.672 -12.812 1 97.75 11 ASP B C 1
ATOM 1178 O O . ASP B 1 11 ? -3.365 -16.625 -12.609 1 97.75 11 ASP B O 1
ATOM 1182 N N . THR B 1 12 ? -1.513 -17.906 -12.305 1 98.25 12 THR B N 1
ATOM 1183 C CA . THR B 1 12 ? -0.822 -16.891 -11.508 1 98.25 12 THR B CA 1
ATOM 1184 C C . THR B 1 12 ? -0.442 -15.688 -12.367 1 98.25 12 THR B C 1
ATOM 1186 O O . THR B 1 12 ? -0.558 -14.547 -11.922 1 98.25 12 THR B O 1
ATOM 1189 N N . GLU B 1 13 ? 0.014 -15.906 -13.602 1 98.31 13 GLU B N 1
ATOM 1190 C CA . GLU B 1 13 ? 0.284 -14.812 -14.531 1 98.31 13 GLU B CA 1
ATOM 1191 C C . GLU B 1 13 ? -0.967 -13.977 -14.773 1 98.31 13 GLU B C 1
ATOM 1193 O O . GLU B 1 13 ? -0.892 -12.742 -14.836 1 98.31 13 GLU B O 1
ATOM 1198 N N . ASP B 1 14 ? -2.109 -14.609 -14.875 1 97.88 14 ASP B N 1
ATOM 1199 C CA . ASP B 1 14 ? -3.379 -13.938 -15.125 1 97.88 14 ASP B CA 1
ATOM 1200 C C . ASP B 1 14 ? -3.756 -13.023 -13.961 1 97.88 14 ASP B C 1
ATOM 1202 O O . ASP B 1 14 ? -4.438 -12.008 -14.156 1 97.88 14 ASP B O 1
ATOM 1206 N N . LEU B 1 15 ? -3.305 -13.367 -12.75 1 97.44 15 LEU B N 1
ATOM 1207 C CA . LEU B 1 15 ? -3.561 -12.516 -11.594 1 97.44 15 LEU B CA 1
ATOM 1208 C C . LEU B 1 15 ? -2.979 -11.125 -11.812 1 97.44 15 LEU B C 1
ATOM 1210 O O . LEU B 1 15 ? -3.549 -10.133 -11.352 1 97.44 15 LEU B O 1
ATOM 1214 N N . PHE B 1 16 ? -1.822 -11.047 -12.484 1 98.56 16 PHE B N 1
ATOM 1215 C CA . PHE B 1 16 ? -1.188 -9.766 -12.766 1 98.56 16 PHE B CA 1
ATOM 1216 C C . PHE B 1 16 ? -1.906 -9.039 -13.898 1 98.56 16 PHE B C 1
ATOM 1218 O O . PHE B 1 16 ? -2.182 -7.844 -13.805 1 98.56 16 PHE B O 1
ATOM 1225 N N . THR B 1 17 ? -2.355 -9.773 -14.914 1 97.88 17 THR B N 1
ATOM 1226 C CA . THR B 1 17 ? -2.852 -9.148 -16.141 1 97.88 17 THR B CA 1
ATOM 1227 C C . THR B 1 17 ? -4.344 -8.844 -16.016 1 97.88 17 THR B C 1
ATOM 1229 O O . THR B 1 17 ? -4.898 -8.117 -16.844 1 97.88 17 THR B O 1
ATOM 1232 N N . SER B 1 18 ? -4.977 -9.352 -14.992 1 98.19 18 SER B N 1
ATOM 1233 C CA . SER B 1 18 ? -6.402 -9.102 -14.828 1 98.19 18 SER B CA 1
ATOM 1234 C C . SER B 1 18 ? -6.656 -8.078 -13.727 1 98.19 18 SER B C 1
ATOM 1236 O O . SER B 1 18 ? -7.797 -7.672 -13.492 1 98.19 18 SER B O 1
ATOM 1238 N N . ALA B 1 19 ? -5.648 -7.723 -13.023 1 98.56 19 ALA B N 1
ATOM 1239 C CA . ALA B 1 19 ? -5.773 -6.703 -11.984 1 98.56 19 ALA B CA 1
ATOM 1240 C C . ALA B 1 19 ? -5.496 -5.309 -12.547 1 98.56 19 ALA B C 1
ATOM 1242 O O . ALA B 1 19 ? -4.34 -4.938 -12.758 1 98.56 19 ALA B O 1
ATOM 1243 N N . ALA B 1 20 ? -6.465 -4.484 -12.719 1 98.81 20 ALA B N 1
ATOM 1244 C CA . ALA B 1 20 ? -6.371 -3.195 -13.398 1 98.81 20 ALA B CA 1
ATOM 1245 C C . ALA B 1 20 ? -5.352 -2.287 -12.719 1 98.81 20 ALA B C 1
ATOM 1247 O O . ALA B 1 20 ? -4.562 -1.616 -13.391 1 98.81 20 ALA B O 1
ATOM 1248 N N . PHE B 1 21 ? -5.395 -2.289 -11.375 1 98.94 21 PHE B N 1
ATOM 1249 C CA . PHE B 1 21 ? -4.492 -1.403 -10.648 1 98.94 21 PHE B CA 1
ATOM 1250 C C . PHE B 1 21 ? -3.039 -1.813 -10.867 1 98.94 21 PHE B C 1
ATOM 1252 O O . PHE B 1 21 ? -2.168 -0.96 -11.039 1 98.94 21 PHE B O 1
ATOM 1259 N N . VAL B 1 22 ? -2.775 -3.072 -10.867 1 98.88 22 VAL B N 1
ATOM 1260 C CA . VAL B 1 22 ? -1.446 -3.645 -11.055 1 98.88 22 VAL B CA 1
ATOM 1261 C C . VAL B 1 22 ? -0.941 -3.33 -12.461 1 98.88 22 VAL B C 1
ATOM 1263 O O . VAL B 1 22 ? 0.193 -2.877 -12.633 1 98.88 22 VAL B O 1
ATOM 1266 N N . MET B 1 23 ? -1.803 -3.5 -13.391 1 98.75 23 MET B N 1
ATOM 1267 C CA . MET B 1 23 ? -1.463 -3.162 -14.766 1 98.75 23 MET B CA 1
ATOM 1268 C C . MET B 1 23 ? -1.221 -1.663 -14.914 1 98.75 23 MET B C 1
ATOM 1270 O O . MET B 1 23 ? -0.27 -1.247 -15.578 1 98.75 23 MET B O 1
ATOM 1274 N N . ASP B 1 24 ? -2.043 -0.903 -14.336 1 98.75 24 ASP B N 1
ATOM 1275 C CA . ASP B 1 24 ? -1.927 0.551 -14.406 1 98.75 24 ASP B CA 1
ATOM 1276 C C . ASP B 1 24 ? -0.587 1.022 -13.852 1 98.75 24 ASP B C 1
ATOM 1278 O O . ASP B 1 24 ? 0.049 1.914 -14.414 1 98.75 24 ASP B O 1
ATOM 1282 N N . LEU B 1 25 ? -0.148 0.4 -12.75 1 98.75 25 LEU B N 1
ATOM 1283 C CA . LEU B 1 25 ? 1.116 0.774 -12.125 1 98.75 25 LEU B CA 1
ATOM 1284 C C . LEU B 1 25 ? 2.297 0.324 -12.984 1 98.75 25 LEU B C 1
ATOM 1286 O O . LEU B 1 25 ? 3.412 0.829 -12.82 1 98.75 25 LEU B O 1
ATOM 1290 N N . GLY B 1 26 ? 2.07 -0.685 -13.789 1 98.88 26 GLY B N 1
ATOM 1291 C CA . GLY B 1 26 ? 3.137 -1.207 -14.633 1 98.88 26 GLY B CA 1
ATOM 1292 C C . GLY B 1 26 ? 3.875 -2.373 -14 1 98.88 26 GLY B C 1
ATOM 1293 O O . GLY B 1 26 ? 5.027 -2.645 -14.344 1 98.88 26 GLY B O 1
ATOM 1294 N N . ILE B 1 27 ? 3.266 -3.09 -13.07 1 98.94 27 ILE B N 1
ATOM 1295 C CA . ILE B 1 27 ? 3.887 -4.242 -12.422 1 98.94 27 ILE B CA 1
ATOM 1296 C C . ILE B 1 27 ? 3.822 -5.453 -13.352 1 98.94 27 ILE B C 1
ATOM 1298 O O . ILE B 1 27 ? 2.762 -5.77 -13.891 1 98.94 27 ILE B O 1
ATOM 1302 N N . GLN B 1 28 ? 4.977 -6.113 -13.453 1 98.88 28 GLN B N 1
ATOM 1303 C CA . GLN B 1 28 ? 5.051 -7.27 -14.336 1 98.88 28 GLN B CA 1
ATOM 1304 C C . GLN B 1 28 ? 5.668 -8.469 -13.625 1 98.88 28 GLN B C 1
ATOM 1306 O O . GLN B 1 28 ? 6.672 -8.328 -12.922 1 98.88 28 GLN B O 1
ATOM 1311 N N . PRO B 1 29 ? 5.051 -9.641 -13.828 1 98.81 29 PRO B N 1
ATOM 1312 C CA . PRO B 1 29 ? 5.738 -10.836 -13.32 1 98.81 29 PRO B CA 1
ATOM 1313 C C . PRO B 1 29 ? 6.992 -11.18 -14.117 1 98.81 29 PRO B C 1
ATOM 1315 O O . PRO B 1 29 ? 7.031 -10.977 -15.336 1 98.81 29 PRO B O 1
ATOM 1318 N N . VAL B 1 30 ? 7.988 -11.664 -13.453 1 98.75 30 VAL B N 1
ATOM 1319 C CA . VAL B 1 30 ? 9.273 -12 -14.07 1 98.75 30 VAL B CA 1
ATOM 1320 C C . VAL B 1 30 ? 9.484 -13.508 -14.023 1 98.75 30 VAL B C 1
ATOM 1322 O O . VAL B 1 30 ? 9.961 -14.109 -14.992 1 98.75 30 VAL B O 1
ATOM 1325 N N . ASP B 1 31 ? 9.195 -14.086 -12.891 1 98.81 31 ASP B N 1
ATOM 1326 C CA . ASP B 1 31 ? 9.352 -15.523 -12.664 1 98.81 31 ASP B CA 1
ATOM 1327 C C . ASP B 1 31 ? 8.266 -16.047 -11.742 1 98.81 31 ASP B C 1
ATOM 1329 O O . ASP B 1 31 ? 7.867 -15.375 -10.789 1 98.81 31 ASP B O 1
ATOM 1333 N N . ILE B 1 32 ? 7.77 -17.25 -12.07 1 98.75 32 ILE B N 1
ATOM 1334 C CA . ILE B 1 32 ? 6.711 -17.891 -11.297 1 98.75 32 ILE B CA 1
ATOM 1335 C C . ILE B 1 32 ? 7.066 -19.359 -11.039 1 98.75 32 ILE B C 1
ATOM 1337 O O . ILE B 1 32 ? 7.156 -20.156 -11.977 1 98.75 32 ILE B O 1
ATOM 1341 N N . ARG B 1 33 ? 7.293 -19.625 -9.898 1 98.44 33 ARG B N 1
ATOM 1342 C CA . ARG B 1 33 ? 7.426 -20.984 -9.383 1 98.44 33 ARG B CA 1
ATOM 1343 C C . ARG B 1 33 ? 6.469 -21.219 -8.219 1 98.44 33 ARG B C 1
ATOM 1345 O O . ARG B 1 33 ? 6.035 -20.281 -7.562 1 98.44 33 ARG B O 1
ATOM 1352 N N . PRO B 1 34 ? 6.117 -22.469 -7.984 1 98.31 34 PRO B N 1
ATOM 1353 C CA . PRO B 1 34 ? 5.215 -22.703 -6.855 1 98.31 34 PRO B CA 1
ATOM 1354 C C . PRO B 1 34 ? 5.762 -22.156 -5.539 1 98.31 34 PRO B C 1
ATOM 1356 O O . PRO B 1 34 ? 6.816 -22.594 -5.074 1 98.31 34 PRO B O 1
ATOM 1359 N N . GLY B 1 35 ? 5.051 -21.203 -4.984 1 98.69 35 GLY B N 1
ATOM 1360 C CA . GLY B 1 35 ? 5.406 -20.641 -3.693 1 98.69 35 GLY B CA 1
ATOM 1361 C C . GLY B 1 35 ? 6.449 -19.547 -3.789 1 98.69 35 GLY B C 1
ATOM 1362 O O . GLY B 1 35 ? 6.875 -18.984 -2.771 1 98.69 35 GLY B O 1
ATOM 1363 N N . GLU B 1 36 ? 6.969 -19.266 -4.973 1 98.88 36 GLU B N 1
ATOM 1364 C CA . GLU B 1 36 ? 7.965 -18.219 -5.203 1 98.88 36 GLU B CA 1
ATOM 1365 C C . GLU B 1 36 ? 7.668 -17.453 -6.484 1 98.88 36 GLU B C 1
ATOM 1367 O O . 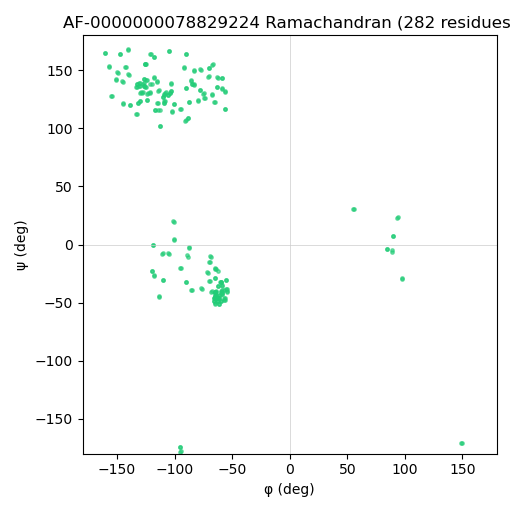GLU B 1 36 ? 7.656 -18.031 -7.574 1 98.88 36 GLU B O 1
ATOM 1372 N N . VAL B 1 37 ? 7.469 -16.172 -6.344 1 98.94 37 VAL B N 1
ATOM 1373 C CA . VAL B 1 37 ? 7.156 -15.32 -7.492 1 98.94 37 VAL B CA 1
ATOM 1374 C C . VAL B 1 37 ? 8.023 -14.062 -7.461 1 98.94 37 VAL B C 1
ATOM 1376 O O . VAL B 1 37 ? 8.258 -13.492 -6.395 1 98.94 37 VAL B O 1
ATOM 1379 N N . GLU B 1 38 ? 8.531 -13.664 -8.578 1 98.94 38 GLU B N 1
ATOM 1380 C CA . GLU B 1 38 ? 9.258 -12.414 -8.758 1 98.94 38 GLU B CA 1
ATOM 1381 C C . GLU B 1 38 ? 8.516 -11.469 -9.695 1 98.94 38 GLU B C 1
ATOM 1383 O O . GLU B 1 38 ? 7.953 -11.898 -10.703 1 98.94 38 GLU B O 1
ATOM 1388 N N . ALA B 1 39 ? 8.508 -10.219 -9.398 1 98.94 39 ALA B N 1
ATOM 1389 C CA . ALA B 1 39 ? 7.902 -9.18 -10.227 1 98.94 39 ALA B CA 1
ATOM 1390 C C . ALA B 1 39 ? 8.766 -7.918 -10.242 1 98.94 39 ALA B C 1
ATOM 1392 O O . ALA B 1 39 ? 9.703 -7.789 -9.461 1 98.94 39 ALA B O 1
ATOM 1393 N N . ARG B 1 40 ? 8.43 -7.039 -11.148 1 98.94 40 ARG B N 1
ATOM 1394 C CA . ARG B 1 40 ? 9.188 -5.797 -11.266 1 98.94 40 ARG B CA 1
ATOM 1395 C C . ARG B 1 40 ? 8.289 -4.648 -11.711 1 98.94 40 ARG B C 1
ATOM 1397 O O . ARG B 1 40 ? 7.164 -4.875 -12.164 1 98.94 40 ARG B O 1
ATOM 1404 N N . LEU B 1 41 ? 8.742 -3.465 -11.547 1 98.88 41 LEU B N 1
ATOM 1405 C CA . LEU B 1 41 ? 8.109 -2.217 -11.953 1 98.88 41 LEU B CA 1
ATOM 1406 C C . LEU B 1 41 ? 9.148 -1.2 -12.406 1 98.88 41 LEU B C 1
ATOM 1408 O O . LEU B 1 41 ? 10.102 -0.915 -11.68 1 98.88 41 LEU B O 1
ATOM 1412 N N . VAL B 1 42 ? 9.031 -0.744 -13.633 1 98.94 42 VAL B N 1
ATOM 1413 C CA . VAL B 1 42 ? 9.852 0.379 -14.07 1 98.94 42 VAL B CA 1
ATOM 1414 C C . VAL B 1 42 ? 9.336 1.674 -13.453 1 98.94 42 VAL B C 1
ATOM 1416 O O . VAL B 1 42 ? 8.164 2.02 -13.609 1 98.94 42 VAL B O 1
ATOM 1419 N N . VAL B 1 43 ? 10.227 2.377 -12.797 1 98.88 43 VAL B N 1
ATOM 1420 C CA . VAL B 1 43 ? 9.82 3.561 -12.047 1 98.88 43 VAL B CA 1
ATOM 1421 C C . VAL B 1 43 ? 9.531 4.707 -13.016 1 98.88 43 VAL B C 1
ATOM 1423 O O . VAL B 1 43 ? 10.305 4.961 -13.938 1 98.88 43 VAL B O 1
ATOM 1426 N N . GLN B 1 44 ? 8.406 5.34 -12.867 1 98.81 44 GLN B N 1
ATOM 1427 C CA . GLN B 1 44 ? 7.992 6.535 -13.594 1 98.81 44 GLN B CA 1
ATOM 1428 C C . GLN B 1 44 ? 7.777 7.711 -12.641 1 98.81 44 GLN B C 1
ATOM 1430 O O . GLN B 1 44 ? 7.59 7.516 -11.438 1 98.81 44 GLN B O 1
ATOM 1435 N N . PRO B 1 45 ? 7.77 8.977 -13.109 1 98.62 45 PRO B N 1
ATOM 1436 C CA . PRO B 1 45 ? 7.551 10.141 -12.25 1 98.62 45 PRO B CA 1
ATOM 1437 C C . PRO B 1 45 ? 6.25 10.055 -11.461 1 98.62 45 PRO B C 1
ATOM 1439 O O . PRO B 1 45 ? 6.188 10.523 -10.32 1 98.62 45 PRO B O 1
ATOM 1442 N N . ARG B 1 46 ? 5.254 9.414 -12 1 98.62 46 ARG B N 1
ATOM 1443 C CA . ARG B 1 46 ? 3.949 9.312 -11.352 1 98.62 46 ARG B CA 1
ATOM 1444 C C . ARG B 1 46 ? 4.02 8.438 -10.109 1 98.62 46 ARG B C 1
ATOM 1446 O O . ARG B 1 46 ? 3.084 8.422 -9.305 1 98.62 46 ARG B O 1
ATOM 1453 N N . HIS B 1 47 ? 5.109 7.645 -9.938 1 98.88 47 HIS B N 1
ATOM 1454 C CA . HIS B 1 47 ? 5.238 6.727 -8.812 1 98.88 47 HIS B CA 1
ATOM 1455 C C . HIS B 1 47 ? 5.863 7.418 -7.605 1 98.88 47 HIS B C 1
ATOM 1457 O O . HIS B 1 47 ? 5.996 6.816 -6.539 1 98.88 47 HIS B O 1
ATOM 1463 N N . LEU B 1 48 ? 6.258 8.695 -7.727 1 98.75 48 LEU B N 1
ATOM 1464 C CA . LEU B 1 48 ? 7.074 9.359 -6.715 1 98.75 48 LEU B CA 1
ATOM 1465 C C . LEU B 1 48 ? 6.203 10.07 -5.691 1 98.75 48 LEU B C 1
ATOM 1467 O O . LEU B 1 48 ? 5.047 10.398 -5.977 1 98.75 48 LEU B O 1
ATOM 1471 N N . GLN B 1 49 ? 6.793 10.172 -4.492 1 96.56 49 GLN B N 1
ATOM 1472 C CA . GLN B 1 49 ? 6.168 10.992 -3.461 1 96.56 49 GLN B CA 1
ATOM 1473 C C . GLN B 1 49 ? 6.758 12.398 -3.445 1 96.56 49 GLN B C 1
ATOM 1475 O O . GLN B 1 49 ? 7.441 12.805 -4.387 1 96.56 49 GLN B O 1
ATOM 1480 N N . GLN B 1 50 ? 6.383 13.195 -2.502 1 94.44 50 GLN B N 1
ATOM 1481 C CA . GLN B 1 50 ? 6.59 14.641 -2.48 1 94.44 50 GLN B CA 1
ATOM 1482 C C . GLN B 1 50 ? 8.078 14.984 -2.408 1 94.44 50 GLN B C 1
ATOM 1484 O O . GLN B 1 50 ? 8.484 16.078 -2.801 1 94.44 50 GLN B O 1
ATOM 1489 N N . ASP B 1 51 ? 8.93 14.039 -1.968 1 94.06 51 ASP B N 1
ATOM 1490 C CA . ASP B 1 51 ? 10.359 14.312 -1.844 1 94.06 51 ASP B CA 1
ATOM 1491 C C . ASP B 1 51 ? 11.141 13.734 -3.023 1 94.06 51 ASP B C 1
ATOM 1493 O O . ASP B 1 51 ? 12.367 13.648 -2.98 1 94.06 51 ASP B O 1
ATOM 1497 N N . GLY B 1 52 ? 10.445 13.18 -3.988 1 95.81 52 GLY B N 1
ATOM 1498 C CA . GLY B 1 52 ? 11.086 12.719 -5.211 1 95.81 52 GLY B CA 1
ATOM 1499 C C . GLY B 1 52 ? 11.562 11.281 -5.129 1 95.81 52 GLY B C 1
ATOM 1500 O O . GLY B 1 52 ? 12.344 10.828 -5.969 1 95.81 52 GLY B O 1
ATOM 1501 N N . VAL B 1 53 ? 11.227 10.672 -4.117 1 98 53 VAL B N 1
ATOM 1502 C CA . VAL B 1 53 ? 11.555 9.25 -4.004 1 98 53 VAL B CA 1
ATOM 1503 C C . VAL B 1 53 ? 10.297 8.414 -4.227 1 98 53 VAL B C 1
ATOM 1505 O O . VAL B 1 53 ? 9.188 8.945 -4.285 1 98 53 VAL B O 1
ATOM 1508 N N . ILE B 1 54 ? 10.445 7.121 -4.43 1 98.81 54 ILE B N 1
ATOM 1509 C CA . ILE B 1 54 ? 9.328 6.242 -4.762 1 98.81 54 ILE B CA 1
ATOM 1510 C C . ILE B 1 54 ? 8.383 6.141 -3.568 1 98.81 54 ILE B C 1
ATOM 1512 O O . ILE B 1 54 ? 8.82 5.914 -2.438 1 98.81 54 ILE B O 1
ATOM 1516 N N . HIS B 1 55 ? 7.137 6.332 -3.744 1 98.94 55 HIS B N 1
ATOM 1517 C CA . HIS B 1 55 ? 6.137 6.324 -2.682 1 98.94 55 HIS B CA 1
ATOM 1518 C C . HIS B 1 55 ? 6.043 4.953 -2.021 1 98.94 55 HIS B C 1
ATOM 1520 O O . HIS B 1 55 ? 6.078 3.928 -2.703 1 98.94 55 HIS B O 1
ATOM 1526 N N . ALA B 1 56 ? 5.82 4.883 -0.742 1 98.88 56 ALA B N 1
ATOM 1527 C CA . ALA B 1 56 ? 5.668 3.635 0.004 1 98.88 56 ALA B CA 1
ATOM 1528 C C . ALA B 1 56 ? 4.488 2.822 -0.522 1 98.88 56 ALA B C 1
ATOM 1530 O O . ALA B 1 56 ? 4.52 1.589 -0.502 1 98.88 56 ALA B O 1
ATOM 1531 N N . GLY B 1 57 ? 3.434 3.49 -1.01 1 98.88 57 GLY B N 1
ATOM 1532 C CA . GLY B 1 57 ? 2.273 2.811 -1.564 1 98.88 57 GLY B CA 1
ATOM 1533 C C . GLY B 1 57 ? 2.602 1.974 -2.787 1 98.88 57 GLY B C 1
ATOM 1534 O O . GLY B 1 57 ? 2.006 0.916 -3 1 98.88 57 GLY B O 1
ATOM 1535 N N . VAL B 1 58 ? 3.537 2.447 -3.629 1 98.94 58 VAL B N 1
ATOM 1536 C CA . VAL B 1 58 ? 3.996 1.689 -4.789 1 98.94 58 VAL B CA 1
ATOM 1537 C C . VAL B 1 58 ? 4.695 0.414 -4.328 1 98.94 58 VAL B C 1
ATOM 1539 O O . VAL B 1 58 ? 4.422 -0.673 -4.84 1 98.94 58 VAL B O 1
ATOM 1542 N N . GLN B 1 59 ? 5.562 0.58 -3.336 1 99 59 GLN B N 1
ATOM 1543 C CA . GLN B 1 59 ? 6.277 -0.566 -2.779 1 99 59 GLN B CA 1
ATOM 1544 C C . GLN B 1 59 ? 5.305 -1.571 -2.166 1 99 59 GLN B C 1
ATOM 1546 O O . GLN B 1 59 ? 5.422 -2.775 -2.4 1 99 59 GLN B O 1
ATOM 1551 N N . ALA B 1 60 ? 4.34 -1.057 -1.371 1 98.94 60 ALA B N 1
ATOM 1552 C CA . ALA B 1 60 ? 3.357 -1.913 -0.71 1 98.94 60 ALA B CA 1
ATOM 1553 C C . ALA B 1 60 ? 2.529 -2.688 -1.73 1 98.94 60 ALA B C 1
ATOM 1555 O O . ALA B 1 60 ? 2.254 -3.875 -1.543 1 98.94 60 ALA B O 1
ATOM 1556 N N . THR B 1 61 ? 2.092 -2.025 -2.791 1 98.94 61 THR B N 1
ATOM 1557 C CA . THR B 1 61 ? 1.292 -2.676 -3.822 1 98.94 61 THR B CA 1
ATOM 1558 C C . THR B 1 61 ? 2.086 -3.789 -4.5 1 98.94 61 THR B C 1
ATOM 1560 O O . THR B 1 61 ? 1.599 -4.914 -4.633 1 98.94 61 THR B O 1
ATOM 1563 N N . LEU B 1 62 ? 3.348 -3.461 -4.906 1 98.94 62 LEU B N 1
ATOM 1564 C CA . LEU B 1 62 ? 4.223 -4.441 -5.539 1 98.94 62 LEU B CA 1
ATOM 1565 C C . LEU B 1 62 ? 4.418 -5.656 -4.645 1 98.94 62 LEU B C 1
ATOM 1567 O O . LEU B 1 62 ? 4.25 -6.797 -5.09 1 98.94 62 LEU B O 1
ATOM 1571 N N . ALA B 1 63 ? 4.707 -5.398 -3.4 1 99 63 ALA B N 1
ATOM 1572 C CA . ALA B 1 63 ? 4.984 -6.465 -2.438 1 99 63 ALA B CA 1
ATOM 1573 C C . ALA B 1 63 ? 3.744 -7.316 -2.189 1 99 63 ALA B C 1
ATOM 1575 O O . ALA B 1 63 ? 3.818 -8.547 -2.201 1 99 63 ALA B O 1
ATOM 1576 N N . ASP B 1 64 ? 2.627 -6.68 -1.93 1 98.94 64 ASP B N 1
ATOM 1577 C CA . ASP B 1 64 ? 1.378 -7.371 -1.626 1 98.94 64 ASP B CA 1
ATOM 1578 C C . ASP B 1 64 ? 0.935 -8.242 -2.797 1 98.94 64 ASP B C 1
ATOM 1580 O O . ASP B 1 64 ? 0.622 -9.422 -2.615 1 98.94 64 ASP B O 1
ATOM 1584 N N . HIS B 1 65 ? 0.886 -7.66 -3.959 1 98.94 65 HIS B N 1
ATOM 1585 C CA . HIS B 1 65 ? 0.373 -8.398 -5.105 1 98.94 65 HIS B CA 1
ATOM 1586 C C . HIS B 1 65 ? 1.267 -9.586 -5.441 1 98.94 65 HIS B C 1
ATOM 1588 O O . HIS B 1 65 ? 0.772 -10.672 -5.758 1 98.94 65 HIS B O 1
ATOM 1594 N N . THR B 1 66 ? 2.598 -9.391 -5.359 1 98.94 66 THR B N 1
ATOM 1595 C CA . THR B 1 66 ? 3.539 -10.477 -5.613 1 98.94 66 THR B CA 1
ATOM 1596 C C . THR B 1 66 ? 3.393 -11.578 -4.566 1 98.94 66 THR B C 1
ATOM 1598 O O . THR B 1 66 ? 3.459 -12.766 -4.891 1 98.94 66 THR B O 1
ATOM 1601 N N . ALA B 1 67 ? 3.223 -11.164 -3.32 1 98.94 67 ALA B N 1
ATOM 1602 C CA . ALA B 1 67 ? 2.961 -12.117 -2.244 1 98.94 67 ALA B CA 1
ATOM 1603 C C . ALA B 1 67 ? 1.686 -12.914 -2.514 1 98.94 67 ALA B C 1
ATOM 1605 O O . ALA B 1 67 ? 1.657 -14.133 -2.34 1 98.94 67 ALA B O 1
ATOM 1606 N N . GLY B 1 68 ? 0.591 -12.18 -2.869 1 98.81 68 GLY B N 1
ATOM 1607 C CA . GLY B 1 68 ? -0.646 -12.852 -3.238 1 98.81 68 GLY B CA 1
ATOM 1608 C C . GLY B 1 68 ? -0.465 -13.867 -4.348 1 98.81 68 GLY B C 1
ATOM 1609 O O . GLY B 1 68 ? -1.025 -14.961 -4.289 1 98.81 68 GLY B O 1
ATOM 1610 N N . ALA B 1 69 ? 0.336 -13.5 -5.316 1 98.88 69 ALA B N 1
ATOM 1611 C CA . ALA B 1 69 ? 0.621 -14.391 -6.434 1 98.88 69 ALA B CA 1
ATOM 1612 C C . ALA B 1 69 ? 1.362 -15.641 -5.965 1 98.88 69 ALA B C 1
ATOM 1614 O O . ALA B 1 69 ? 1.06 -16.75 -6.406 1 98.88 69 ALA B O 1
ATOM 1615 N N . ALA B 1 70 ? 2.393 -15.445 -5.113 1 98.88 70 ALA B N 1
ATOM 1616 C CA . ALA B 1 70 ? 3.111 -16.594 -4.566 1 98.88 70 ALA B CA 1
ATOM 1617 C C . ALA B 1 70 ? 2.162 -17.547 -3.842 1 98.88 70 ALA B C 1
ATOM 1619 O O . ALA B 1 70 ? 2.199 -18.75 -4.059 1 98.88 70 ALA B O 1
ATOM 1620 N N . ALA B 1 71 ? 1.296 -17.016 -3.018 1 98.88 71 ALA B N 1
ATOM 1621 C CA . ALA B 1 71 ? 0.314 -17.812 -2.297 1 98.88 71 ALA B CA 1
ATOM 1622 C C . ALA B 1 71 ? -0.623 -18.531 -3.264 1 98.88 71 ALA B C 1
ATOM 1624 O O . ALA B 1 71 ? -0.88 -19.734 -3.113 1 98.88 71 ALA B O 1
ATOM 1625 N N . PHE B 1 72 ? -1.1 -17.812 -4.223 1 98.56 72 PHE B N 1
ATOM 1626 C CA . PHE B 1 72 ? -2.043 -18.328 -5.203 1 98.56 72 PHE B CA 1
ATOM 1627 C C . PHE B 1 72 ? -1.437 -19.5 -5.969 1 98.56 72 PHE B C 1
ATOM 1629 O O . PHE B 1 72 ? -2.137 -20.453 -6.312 1 98.56 72 PHE B O 1
ATOM 1636 N N . SER B 1 73 ? -0.154 -19.5 -6.184 1 98.56 73 SER B N 1
ATOM 1637 C CA . SER B 1 73 ? 0.527 -20.5 -7.004 1 98.56 73 SER B CA 1
ATOM 1638 C C . SER B 1 73 ? 0.523 -21.859 -6.332 1 98.56 73 SER B C 1
ATOM 1640 O O . SER B 1 73 ? 0.86 -22.875 -6.957 1 98.56 73 SER B O 1
ATOM 1642 N N . VAL B 1 74 ? 0.123 -21.953 -5.051 1 98.19 74 VAL B N 1
ATOM 1643 C CA . VAL B 1 74 ? 0.269 -23.234 -4.375 1 98.19 74 VAL B CA 1
ATOM 1644 C C . VAL B 1 74 ? -1.102 -23.75 -3.936 1 98.19 74 VAL B C 1
ATOM 1646 O O . VAL B 1 74 ? -1.202 -24.781 -3.275 1 98.19 74 VAL B O 1
ATOM 1649 N N . VAL B 1 75 ? -2.139 -23.016 -4.211 1 97.81 75 VAL B N 1
ATOM 1650 C CA . VAL B 1 75 ? -3.463 -23.469 -3.803 1 97.81 75 VAL B CA 1
ATOM 1651 C C . VAL B 1 75 ? -4.086 -24.312 -4.914 1 97.81 75 VAL B C 1
ATOM 1653 O O . VAL B 1 75 ? -3.59 -24.328 -6.043 1 97.81 75 VAL B O 1
ATOM 1656 N N . ARG B 1 76 ? -5.117 -25.062 -4.602 1 96.56 76 ARG B N 1
ATOM 1657 C CA . ARG B 1 76 ? -5.793 -25.922 -5.562 1 96.56 76 ARG B CA 1
ATOM 1658 C C . ARG B 1 76 ? -6.512 -25.109 -6.629 1 96.56 76 ARG B C 1
ATOM 1660 O O . ARG B 1 76 ? -6.855 -23.938 -6.395 1 96.56 76 ARG B O 1
ATOM 1667 N N . LYS B 1 77 ? -6.695 -25.719 -7.777 1 96 77 LYS B N 1
ATOM 1668 C CA . LYS B 1 77 ? -7.484 -25.062 -8.82 1 96 77 LYS B CA 1
ATOM 1669 C C . LYS B 1 77 ? -8.875 -24.688 -8.312 1 96 77 LYS B C 1
ATOM 1671 O O . LYS B 1 77 ? -9.531 -25.5 -7.648 1 96 77 LYS B O 1
ATOM 1676 N N . GLY B 1 78 ? -9.25 -23.422 -8.586 1 95.06 78 GLY B N 1
ATOM 1677 C CA . GLY B 1 78 ? -10.562 -22.969 -8.164 1 95.06 78 GLY B CA 1
ATOM 1678 C C . GLY B 1 78 ? -10.523 -22.188 -6.852 1 95.06 78 GLY B C 1
ATOM 1679 O O . GLY B 1 78 ? -11.43 -21.406 -6.566 1 95.06 78 GLY B O 1
ATOM 1680 N N . GLN B 1 79 ? -9.531 -22.547 -5.996 1 96.75 79 GLN B N 1
ATOM 1681 C CA . GLN B 1 79 ? -9.375 -21.781 -4.766 1 96.75 79 GLN B CA 1
ATOM 1682 C C . GLN B 1 79 ? -8.852 -20.375 -5.062 1 96.75 79 GLN B C 1
ATOM 1684 O O . GLN B 1 79 ? -8.18 -20.156 -6.074 1 96.75 79 GLN B O 1
ATOM 1689 N N . ARG B 1 80 ? -9.203 -19.438 -4.188 1 96.38 80 ARG B N 1
ATOM 1690 C CA . ARG B 1 80 ? -8.719 -18.062 -4.234 1 96.38 80 ARG B CA 1
ATOM 1691 C C . ARG B 1 80 ? -7.992 -17.703 -2.947 1 96.38 80 ARG B C 1
ATOM 1693 O O . ARG B 1 80 ? -8.07 -18.422 -1.955 1 96.38 80 ARG B O 1
ATOM 1700 N N . VAL B 1 81 ? -7.27 -16.672 -3 1 97.81 81 VAL B N 1
ATOM 1701 C CA . VAL B 1 81 ? -6.613 -16.156 -1.803 1 97.81 81 VAL B CA 1
ATOM 1702 C C . VAL B 1 81 ? -6.965 -14.68 -1.616 1 97.81 81 VAL B C 1
ATOM 1704 O O . VAL B 1 81 ? -7.086 -13.938 -2.592 1 97.81 81 VAL B O 1
ATOM 1707 N N . LEU B 1 82 ? -7.145 -14.266 -0.354 1 97.75 82 LEU B N 1
ATOM 1708 C CA . LEU B 1 82 ? -7.449 -12.891 0.036 1 97.75 82 LEU B CA 1
ATOM 1709 C C . LEU B 1 82 ? -6.52 -12.422 1.148 1 97.75 82 LEU B C 1
ATOM 1711 O O . LEU B 1 82 ? -6.426 -13.062 2.197 1 97.75 82 LEU B O 1
ATOM 1715 N N . SER B 1 83 ? -5.832 -11.328 0.872 1 98.69 83 SER B N 1
ATOM 1716 C CA . SER B 1 83 ? -4.988 -10.781 1.927 1 98.69 83 SER B CA 1
ATOM 1717 C C . SER B 1 83 ? -5.816 -10.336 3.123 1 98.69 83 SER B C 1
ATOM 1719 O O . SER B 1 83 ? -6.871 -9.711 2.957 1 98.69 83 SER B O 1
ATOM 1721 N N . THR B 1 84 ? -5.379 -10.672 4.316 1 98.88 84 THR B N 1
ATOM 1722 C CA . THR B 1 84 ? -6.066 -10.25 5.531 1 98.88 84 THR B CA 1
ATOM 1723 C C . THR B 1 84 ? -5.234 -9.219 6.293 1 98.88 84 THR B C 1
ATOM 1725 O O . THR B 1 84 ? -5.781 -8.383 7.012 1 98.88 84 THR B O 1
ATOM 1728 N N . SER B 1 85 ? -3.92 -9.344 6.148 1 98.94 85 SER B N 1
ATOM 1729 C CA . SER B 1 85 ? -3.049 -8.336 6.75 1 98.94 85 SER B CA 1
ATOM 1730 C C . SER B 1 85 ? -1.765 -8.172 5.945 1 98.94 85 SER B C 1
ATOM 1732 O O . SER B 1 85 ? -1.304 -9.109 5.297 1 98.94 85 SER B O 1
ATOM 1734 N N . ILE B 1 86 ? -1.243 -7.016 5.93 1 98.94 86 ILE B N 1
ATOM 1735 C CA . ILE B 1 86 ? -0.006 -6.613 5.27 1 98.94 86 ILE B CA 1
ATOM 1736 C C . ILE B 1 86 ? 0.858 -5.809 6.238 1 98.94 86 ILE B C 1
ATOM 1738 O O . ILE B 1 86 ? 0.414 -4.789 6.773 1 98.94 86 ILE B O 1
ATOM 1742 N N . THR B 1 87 ? 2.061 -6.277 6.48 1 99 87 THR B N 1
ATOM 1743 C CA . THR B 1 87 ? 3.018 -5.527 7.285 1 99 87 THR B CA 1
ATOM 1744 C C . THR B 1 87 ? 4.246 -5.16 6.461 1 99 87 THR B C 1
ATOM 1746 O O . THR B 1 87 ? 4.996 -6.035 6.023 1 99 87 THR B O 1
ATOM 1749 N N . VAL B 1 88 ? 4.434 -3.906 6.273 1 98.94 88 VAL B N 1
ATOM 1750 C CA . VAL B 1 88 ? 5.543 -3.389 5.48 1 98.94 88 VAL B CA 1
ATOM 1751 C C . VAL B 1 88 ? 6.57 -2.723 6.395 1 98.94 88 VAL B C 1
ATOM 1753 O O . VAL B 1 88 ? 6.223 -1.842 7.184 1 98.94 88 VAL B O 1
ATOM 1756 N N . HIS B 1 89 ? 7.738 -3.156 6.324 1 98.94 89 HIS B N 1
ATOM 1757 C CA . HIS B 1 89 ? 8.859 -2.449 6.93 1 98.94 89 HIS B CA 1
ATOM 1758 C C . HIS B 1 89 ? 9.664 -1.688 5.879 1 98.94 89 HIS B C 1
ATOM 1760 O O . HIS B 1 89 ? 10.242 -2.295 4.973 1 98.94 89 HIS B O 1
ATOM 1766 N N . LEU B 1 90 ? 9.648 -0.372 5.98 1 98.94 90 LEU B N 1
ATOM 1767 C CA . LEU B 1 90 ? 10.422 0.49 5.094 1 98.94 90 LEU B CA 1
ATOM 1768 C C . LEU B 1 90 ? 11.82 0.725 5.648 1 98.94 90 LEU B C 1
ATOM 1770 O O . LEU B 1 90 ? 12 1.508 6.582 1 98.94 90 LEU B O 1
ATOM 1774 N N . LEU B 1 91 ? 12.789 0.14 5.02 1 98.81 91 LEU B N 1
ATOM 1775 C CA . LEU B 1 91 ? 14.125 0.01 5.602 1 98.81 91 LEU B CA 1
ATOM 1776 C C . LEU B 1 91 ? 14.992 1.204 5.234 1 98.81 91 LEU B C 1
ATOM 1778 O O . LEU B 1 91 ? 15.906 1.562 5.98 1 98.81 91 LEU B O 1
ATOM 1782 N N . GLN B 1 92 ? 14.812 1.771 4.094 1 98 92 GLN B N 1
ATOM 1783 C CA . GLN B 1 92 ? 15.484 2.971 3.602 1 98 92 GLN B CA 1
ATOM 1784 C C . GLN B 1 92 ? 14.703 3.605 2.455 1 98 92 GLN B C 1
ATOM 1786 O O . GLN B 1 92 ? 13.805 2.979 1.882 1 98 92 GLN B O 1
ATOM 1791 N N . THR B 1 93 ? 15.016 4.82 2.131 1 97.38 93 THR B N 1
ATOM 1792 C CA . THR B 1 93 ? 14.367 5.523 1.032 1 97.38 93 THR B CA 1
ATOM 1793 C C . THR B 1 93 ? 14.555 4.77 -0.281 1 97.38 93 THR B C 1
ATOM 1795 O O . THR B 1 93 ? 15.641 4.246 -0.549 1 97.38 93 THR B O 1
ATOM 1798 N N . ALA B 1 94 ? 13.508 4.609 -1.043 1 98.62 94 ALA B N 1
ATOM 1799 C CA . ALA B 1 94 ? 13.562 3.91 -2.322 1 98.62 94 ALA B CA 1
ATOM 1800 C C . ALA B 1 94 ? 13.758 4.891 -3.477 1 98.62 94 ALA B C 1
ATOM 1802 O O . ALA B 1 94 ? 12.93 5.785 -3.682 1 98.62 94 ALA B O 1
ATOM 1803 N N . SER B 1 95 ? 14.836 4.789 -4.172 1 98.44 95 SER B N 1
ATOM 1804 C CA . SER B 1 95 ? 15.141 5.547 -5.383 1 98.44 95 SER B CA 1
ATOM 1805 C C . SER B 1 95 ? 15.828 4.668 -6.422 1 98.44 95 SER B C 1
ATOM 1807 O O . SER B 1 95 ? 16.516 3.703 -6.074 1 98.44 95 SER B O 1
ATOM 1809 N N . GLY B 1 96 ? 15.531 4.98 -7.68 1 98.38 96 GLY B N 1
ATOM 1810 C CA . GLY B 1 96 ? 16.125 4.207 -8.75 1 98.38 96 GLY B CA 1
ATOM 1811 C C . GLY B 1 96 ? 15.234 4.105 -9.977 1 98.38 96 GLY B C 1
ATOM 1812 O O . GLY B 1 96 ? 14.203 4.773 -10.062 1 98.38 96 GLY B O 1
ATOM 1813 N N . GLU B 1 97 ? 15.648 3.25 -10.914 1 98.62 97 GLU B N 1
ATOM 1814 C CA . GLU B 1 97 ? 14.984 3.135 -12.211 1 98.62 97 GLU B CA 1
ATOM 1815 C C . GLU B 1 97 ? 13.961 2.006 -12.203 1 98.62 97 GLU B C 1
ATOM 1817 O O . GLU B 1 97 ? 13.086 1.947 -13.078 1 98.62 97 GLU B O 1
ATOM 1822 N N . GLU B 1 98 ? 14.164 1.106 -11.234 1 98.88 98 GLU B N 1
ATOM 1823 C CA . GLU B 1 98 ? 13.336 -0.101 -11.195 1 98.88 98 GLU B CA 1
ATOM 1824 C C . GLU B 1 98 ? 13.18 -0.614 -9.766 1 98.88 98 GLU B C 1
ATOM 1826 O O . GLU B 1 98 ? 14.102 -0.487 -8.953 1 98.88 98 GLU B O 1
ATOM 1831 N N . LEU B 1 99 ? 11.977 -1.099 -9.484 1 98.94 99 LEU B N 1
ATOM 1832 C CA . LEU B 1 99 ? 11.781 -1.935 -8.305 1 98.94 99 LEU B CA 1
ATOM 1833 C C . LEU B 1 99 ? 11.68 -3.406 -8.688 1 98.94 99 LEU B C 1
ATOM 1835 O O . LEU B 1 99 ? 11.047 -3.746 -9.695 1 98.94 99 LEU B O 1
ATOM 1839 N N . ARG B 1 100 ? 12.312 -4.227 -7.918 1 98.94 100 ARG B N 1
ATOM 1840 C CA . ARG B 1 100 ? 12.203 -5.676 -8.023 1 98.94 100 ARG B CA 1
ATOM 1841 C C . ARG B 1 100 ? 11.664 -6.281 -6.734 1 98.94 100 ARG B C 1
ATOM 1843 O O . ARG B 1 100 ? 12.07 -5.883 -5.641 1 98.94 100 ARG B O 1
ATOM 1850 N N . CYS B 1 101 ? 10.805 -7.207 -6.875 1 99 101 CYS B N 1
ATOM 1851 C CA . CYS B 1 101 ? 10.211 -7.855 -5.715 1 99 101 CYS B CA 1
ATOM 1852 C C . CYS B 1 101 ? 10.336 -9.375 -5.816 1 99 101 CYS B C 1
ATOM 1854 O O . CYS B 1 101 ? 10.047 -9.953 -6.863 1 99 101 CYS B O 1
ATOM 1856 N N . LYS B 1 102 ? 10.797 -9.977 -4.785 1 98.94 102 LYS B N 1
ATOM 1857 C CA . LYS B 1 102 ? 10.766 -11.422 -4.621 1 98.94 102 LYS B CA 1
ATOM 1858 C C . LYS B 1 102 ? 9.859 -11.828 -3.455 1 98.94 102 LYS B C 1
ATOM 1860 O O . LYS B 1 102 ? 10.078 -11.398 -2.32 1 98.94 102 LYS B O 1
ATOM 1865 N N . ALA B 1 103 ? 8.883 -12.617 -3.764 1 98.94 103 ALA B N 1
ATOM 1866 C CA . ALA B 1 103 ? 7.957 -13.094 -2.734 1 98.94 103 ALA B CA 1
ATOM 1867 C C . ALA B 1 103 ? 8.016 -14.609 -2.6 1 98.94 103 ALA B C 1
ATOM 1869 O O . ALA B 1 103 ? 8.172 -15.32 -3.594 1 98.94 103 ALA B O 1
ATOM 1870 N N . ARG B 1 104 ? 7.883 -15.039 -1.346 1 98.94 104 ARG B N 1
ATOM 1871 C CA . ARG B 1 104 ? 7.875 -16.484 -1.105 1 98.94 104 ARG B CA 1
ATOM 1872 C C . ARG B 1 104 ? 6.887 -16.844 -0.003 1 98.94 104 ARG B C 1
ATOM 1874 O O . ARG B 1 104 ? 6.688 -16.078 0.939 1 98.94 104 ARG B O 1
ATOM 1881 N N . VAL B 1 105 ? 6.379 -18.031 -0.048 1 98.94 105 VAL B N 1
ATOM 1882 C CA . VAL B 1 105 ? 5.527 -18.594 0.995 1 98.94 105 VAL B CA 1
ATOM 1883 C C . VAL B 1 105 ? 6.387 -19.094 2.156 1 98.94 105 VAL B C 1
ATOM 1885 O O . VAL B 1 105 ? 7.309 -19.891 1.961 1 98.94 105 VAL B O 1
ATOM 1888 N N . LEU B 1 106 ? 6.07 -18.562 3.27 1 98.88 106 LEU B N 1
ATOM 1889 C CA . LEU B 1 106 ? 6.746 -19.031 4.477 1 98.88 106 LEU B CA 1
ATOM 1890 C C . LEU B 1 106 ? 6.059 -20.281 5.039 1 98.88 106 LEU B C 1
ATOM 1892 O O . LEU B 1 106 ? 6.727 -21.203 5.504 1 98.88 106 LEU B O 1
ATOM 1896 N N . ARG B 1 107 ? 4.781 -20.266 4.98 1 98.5 107 ARG B N 1
ATOM 1897 C CA . ARG B 1 107 ? 3.947 -21.344 5.488 1 98.5 107 ARG B CA 1
ATOM 1898 C C . ARG B 1 107 ? 2.6 -21.375 4.773 1 98.5 107 ARG B C 1
ATOM 1900 O O . ARG B 1 107 ? 1.915 -20.359 4.684 1 98.5 107 ARG B O 1
ATOM 1907 N N . ALA B 1 108 ? 2.275 -22.5 4.285 1 98.12 108 ALA B N 1
ATOM 1908 C CA . ALA B 1 108 ? 0.987 -22.719 3.629 1 98.12 108 ALA B CA 1
ATOM 1909 C C . ALA B 1 108 ? 0.108 -23.672 4.438 1 98.12 108 ALA B C 1
ATOM 1911 O O . ALA B 1 108 ? 0.329 -24.875 4.438 1 98.12 108 ALA B O 1
ATOM 1912 N N . GLY B 1 109 ? -0.835 -23.062 5.141 1 96.25 109 GLY B N 1
ATOM 1913 C CA . GLY B 1 109 ? -1.835 -23.891 5.809 1 96.25 109 GLY B CA 1
ATOM 1914 C C . GLY B 1 109 ? -3.102 -24.062 4.992 1 96.25 109 GLY B C 1
ATOM 1915 O O . GLY B 1 109 ? -3.197 -23.562 3.869 1 96.25 109 GLY B O 1
ATOM 1916 N N . ARG B 1 110 ? -4.086 -24.797 5.578 1 95.44 110 ARG B N 1
ATOM 1917 C CA . ARG B 1 110 ? -5.344 -25.062 4.891 1 95.44 110 ARG B CA 1
ATOM 1918 C C . ARG B 1 110 ? -6.176 -23.797 4.746 1 95.44 110 ARG B C 1
ATOM 1920 O O . ARG B 1 110 ? -6.871 -23.625 3.742 1 95.44 110 ARG B O 1
ATOM 1927 N N . ARG B 1 111 ? -6.039 -22.891 5.723 1 97.94 111 ARG B N 1
ATOM 1928 C CA . ARG B 1 111 ? -6.926 -21.734 5.742 1 97.94 111 ARG B CA 1
ATOM 1929 C C . ARG B 1 111 ? -6.137 -20.438 5.598 1 97.94 111 ARG B C 1
ATOM 1931 O O . ARG B 1 111 ? -6.691 -19.406 5.207 1 97.94 111 ARG B O 1
ATOM 1938 N N . LEU B 1 112 ? -4.859 -20.531 6.027 1 98.62 112 LEU B N 1
ATOM 1939 C CA . LEU B 1 112 ? -4.027 -19.344 6.008 1 98.62 112 LEU B CA 1
ATOM 1940 C C . LEU B 1 112 ? -2.68 -19.625 5.352 1 98.62 112 LEU B C 1
ATOM 1942 O O . LEU B 1 112 ? -2.09 -20.688 5.574 1 98.62 112 LEU B O 1
ATOM 1946 N N . ILE B 1 113 ? -2.252 -18.672 4.559 1 98.88 113 ILE B N 1
ATOM 1947 C CA . ILE B 1 113 ? -0.907 -18.703 3.996 1 98.88 113 ILE B CA 1
ATOM 1948 C C . ILE B 1 113 ? -0.142 -17.453 4.418 1 98.88 113 ILE B C 1
ATOM 1950 O O . ILE B 1 113 ? -0.668 -16.344 4.34 1 98.88 113 ILE B O 1
ATOM 1954 N N . VAL B 1 114 ? 1.05 -17.609 4.922 1 98.94 114 VAL B N 1
ATOM 1955 C CA . VAL B 1 114 ? 1.924 -16.5 5.27 1 98.94 114 VAL B CA 1
ATOM 1956 C C . VAL B 1 114 ? 3.041 -16.375 4.234 1 98.94 114 VAL B C 1
ATOM 1958 O O . VAL B 1 114 ? 3.701 -17.359 3.908 1 98.94 114 VAL B O 1
ATOM 1961 N N . THR B 1 115 ? 3.229 -15.195 3.705 1 98.94 115 THR B N 1
ATOM 1962 C CA . THR B 1 115 ? 4.23 -14.922 2.686 1 98.94 115 THR B CA 1
ATOM 1963 C C . THR B 1 115 ? 5.137 -13.766 3.117 1 98.94 115 THR B C 1
ATOM 1965 O O . THR B 1 115 ? 4.77 -12.977 3.992 1 98.94 115 THR B O 1
ATOM 1968 N N . GLU B 1 116 ? 6.301 -13.766 2.574 1 98.94 116 GLU B N 1
ATOM 1969 C CA . GLU B 1 116 ? 7.215 -12.633 2.717 1 98.94 116 GLU B CA 1
ATOM 1970 C C . GLU B 1 116 ? 7.656 -12.102 1.355 1 98.94 116 GLU B C 1
ATOM 1972 O O . GLU B 1 116 ? 7.895 -12.883 0.429 1 98.94 116 GLU B O 1
ATOM 1977 N N . SER B 1 117 ? 7.773 -10.812 1.223 1 98.94 117 SER B N 1
ATOM 1978 C CA . SER B 1 117 ? 8.258 -10.133 0.024 1 98.94 117 SER B CA 1
ATOM 1979 C C . SER B 1 117 ? 9.422 -9.211 0.344 1 98.94 1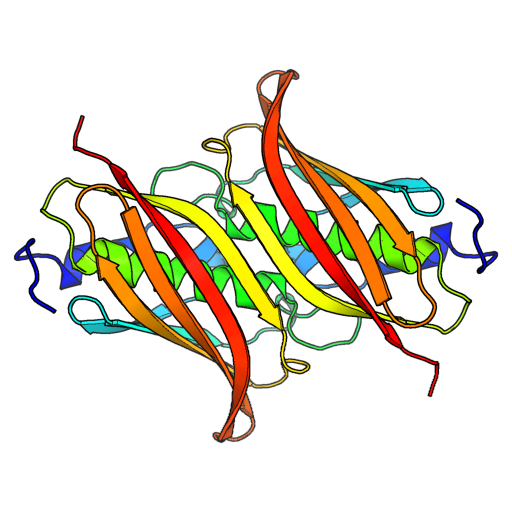17 SER B C 1
ATOM 1981 O O . SER B 1 117 ? 9.398 -8.492 1.346 1 98.94 117 SER B O 1
ATOM 1983 N N . GLU B 1 118 ? 10.406 -9.266 -0.454 1 99 118 GLU B N 1
ATOM 1984 C CA . GLU B 1 118 ? 11.5 -8.297 -0.452 1 99 118 GLU B CA 1
ATOM 1985 C C . GLU B 1 118 ? 11.445 -7.395 -1.679 1 99 118 GLU B C 1
ATOM 1987 O O . GLU B 1 118 ? 11.359 -7.879 -2.809 1 99 118 GLU B O 1
ATOM 1992 N N . VAL B 1 119 ? 11.516 -6.082 -1.473 1 99 119 VAL B N 1
ATOM 1993 C CA . VAL B 1 119 ? 11.547 -5.117 -2.566 1 99 119 VAL B CA 1
ATOM 1994 C C . VAL B 1 119 ? 12.93 -4.469 -2.639 1 99 119 VAL B C 1
ATOM 1996 O O . VAL B 1 119 ? 13.445 -3.982 -1.63 1 99 119 VAL B O 1
ATOM 1999 N N . HIS B 1 120 ? 13.492 -4.516 -3.783 1 98.94 120 HIS B N 1
ATOM 2000 C CA . HIS B 1 120 ? 14.781 -3.887 -4.07 1 98.94 120 HIS B CA 1
ATOM 2001 C C . HIS B 1 120 ? 14.625 -2.746 -5.07 1 98.94 120 HIS B C 1
ATOM 2003 O O . HIS B 1 120 ? 13.93 -2.889 -6.078 1 98.94 120 HIS B O 1
ATOM 2009 N N . ALA B 1 121 ? 15.203 -1.632 -4.773 1 98.94 121 ALA B N 1
ATOM 2010 C CA . ALA B 1 121 ? 15.336 -0.557 -5.754 1 98.94 121 ALA B CA 1
ATOM 2011 C C . ALA B 1 121 ? 16.641 -0.695 -6.539 1 98.94 121 ALA B C 1
ATOM 2013 O O . ALA B 1 121 ? 17.703 -0.953 -5.957 1 98.94 121 ALA B O 1
ATOM 2014 N N . VAL B 1 122 ? 16.531 -0.533 -7.836 1 98.81 122 VAL B N 1
ATOM 2015 C CA . VAL B 1 122 ? 17.688 -0.731 -8.703 1 98.81 122 VAL B CA 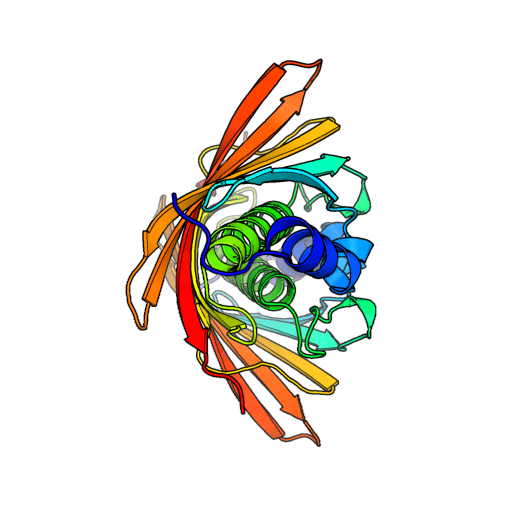1
ATOM 2016 C C . VAL B 1 122 ? 18.156 0.614 -9.242 1 98.81 122 VAL B C 1
ATOM 2018 O O . VAL B 1 122 ? 17.391 1.356 -9.852 1 98.81 122 VAL B O 1
ATOM 2021 N N . SER B 1 123 ? 19.312 0.948 -9.008 1 97.62 123 SER B N 1
ATOM 2022 C CA . SER B 1 123 ? 20 2.107 -9.578 1 97.62 123 SER B CA 1
ATOM 2023 C C . SER B 1 123 ? 21.281 1.7 -10.281 1 97.62 123 SER B C 1
ATOM 2025 O O . SER B 1 123 ? 22.141 1.05 -9.688 1 97.62 123 SER B O 1
ATOM 2027 N N . GLY B 1 124 ? 21.422 2.047 -11.523 1 97.06 124 GLY B N 1
ATOM 2028 C CA . GLY B 1 124 ? 22.609 1.665 -12.281 1 97.06 124 GLY B CA 1
ATOM 2029 C C . GLY B 1 124 ? 22.859 0.169 -12.281 1 97.06 124 GLY B C 1
ATOM 2030 O O . GLY B 1 124 ? 24 -0.273 -12.164 1 97.06 124 GLY B O 1
ATOM 2031 N N . GLY B 1 125 ? 21.875 -0.552 -12.203 1 96.06 125 GLY B N 1
ATOM 2032 C CA . GLY B 1 125 ? 21.969 -2.002 -12.258 1 96.06 125 GLY B CA 1
ATOM 2033 C C . GLY B 1 125 ? 22.188 -2.635 -10.891 1 96.06 125 GLY B C 1
ATOM 2034 O O . GLY B 1 125 ? 22.172 -3.861 -10.766 1 96.06 125 GLY B O 1
ATOM 2035 N N . THR B 1 126 ? 22.359 -1.836 -9.844 1 97.94 126 THR B N 1
ATOM 2036 C CA . THR B 1 126 ? 22.641 -2.348 -8.508 1 97.94 126 THR B CA 1
ATOM 2037 C C . THR B 1 126 ? 21.375 -2.348 -7.648 1 97.94 126 THR B C 1
ATOM 2039 O O . THR B 1 126 ? 20.797 -1.293 -7.402 1 97.94 126 THR B O 1
ATOM 2042 N N . PRO B 1 127 ? 21 -3.498 -7.176 1 98.5 127 PRO B N 1
ATOM 2043 C CA . PRO B 1 127 ? 19.812 -3.572 -6.316 1 98.5 127 PRO B CA 1
ATOM 2044 C C . PRO B 1 127 ? 20.125 -3.297 -4.848 1 98.5 127 PRO B C 1
ATOM 2046 O O . PRO B 1 127 ? 21.188 -3.705 -4.355 1 98.5 127 PRO B O 1
ATOM 2049 N N . ARG B 1 128 ? 19.219 -2.572 -4.188 1 98.75 128 ARG B N 1
ATOM 2050 C CA . ARG B 1 128 ? 19.281 -2.336 -2.748 1 98.75 128 ARG B CA 1
ATOM 2051 C C . ARG B 1 128 ? 17.938 -2.666 -2.092 1 98.75 128 ARG B C 1
ATOM 2053 O O . ARG B 1 128 ? 16.891 -2.242 -2.568 1 98.75 128 ARG B O 1
ATOM 2060 N N . LEU B 1 129 ? 18.047 -3.461 -1 1 98.94 129 LEU B N 1
ATOM 2061 C CA . LEU B 1 129 ? 16.844 -3.795 -0.253 1 98.94 129 LEU B CA 1
ATOM 2062 C C . LEU B 1 129 ? 16.234 -2.549 0.39 1 98.94 129 LEU B C 1
ATOM 2064 O O . LEU B 1 129 ? 16.906 -1.86 1.164 1 98.94 129 LEU B O 1
ATOM 2068 N N . VAL B 1 130 ? 14.953 -2.238 0.071 1 98.94 130 VAL B N 1
ATOM 2069 C CA . VAL B 1 130 ? 14.383 -0.986 0.557 1 98.94 130 VAL B CA 1
ATOM 2070 C C . VAL B 1 130 ? 13.172 -1.279 1.445 1 98.94 130 VAL B C 1
ATOM 2072 O O . VAL B 1 130 ? 12.789 -0.45 2.273 1 98.94 130 VAL B O 1
ATOM 2075 N N . SER B 1 131 ? 12.555 -2.445 1.275 1 98.94 131 SER B N 1
ATOM 2076 C CA . SER B 1 131 ? 11.438 -2.791 2.154 1 98.94 131 SER B CA 1
ATOM 2077 C C . SER B 1 131 ? 11.234 -4.301 2.221 1 98.94 131 SER B C 1
ATOM 2079 O O . SER B 1 131 ? 11.672 -5.031 1.327 1 98.94 131 SER B O 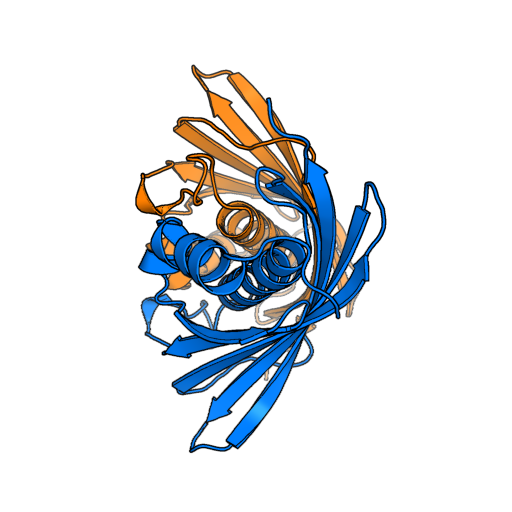1
ATOM 2081 N N . LYS B 1 132 ? 10.703 -4.762 3.285 1 98.94 132 LYS B N 1
ATOM 2082 C CA . LYS B 1 132 ? 10.258 -6.129 3.518 1 98.94 132 LYS B CA 1
ATOM 2083 C C . LYS B 1 132 ? 8.797 -6.16 3.982 1 98.94 132 LYS B C 1
ATOM 2085 O O . LYS B 1 132 ? 8.391 -5.34 4.805 1 98.94 132 LYS B O 1
ATOM 2090 N N . THR B 1 133 ? 8.109 -7.09 3.457 1 99 133 THR B N 1
ATOM 2091 C CA . THR B 1 133 ? 6.68 -7.156 3.727 1 99 133 THR B CA 1
ATOM 2092 C C . THR B 1 133 ? 6.262 -8.578 4.086 1 99 133 THR B C 1
ATOM 2094 O O . THR B 1 133 ? 6.715 -9.539 3.461 1 99 133 THR B O 1
ATOM 2097 N N . THR B 1 134 ? 5.473 -8.688 5.082 1 99 134 THR B N 1
ATOM 2098 C CA . THR B 1 134 ? 4.77 -9.93 5.371 1 99 134 THR B CA 1
ATOM 2099 C C . THR B 1 134 ? 3.283 -9.797 5.051 1 99 134 THR B C 1
ATOM 2101 O O . THR B 1 134 ? 2.65 -8.812 5.422 1 99 134 THR B O 1
ATOM 2104 N N . VAL B 1 135 ? 2.779 -10.734 4.355 1 98.94 135 VAL B N 1
ATOM 2105 C CA . VAL B 1 135 ? 1.361 -10.75 4.012 1 98.94 135 VAL B CA 1
ATOM 2106 C C . VAL B 1 135 ? 0.733 -12.062 4.488 1 98.94 135 VAL B C 1
ATOM 2108 O O . VAL B 1 135 ? 1.292 -13.141 4.277 1 98.94 135 VAL B O 1
ATOM 2111 N N . THR B 1 136 ? -0.357 -11.93 5.18 1 98.94 136 THR B N 1
ATOM 2112 C CA . THR B 1 136 ? -1.177 -13.086 5.527 1 98.94 136 THR B CA 1
ATOM 2113 C C . THR B 1 136 ? -2.414 -13.156 4.637 1 98.94 136 THR B C 1
ATOM 2115 O O . THR B 1 136 ? -3.117 -12.164 4.457 1 98.94 136 THR B O 1
ATOM 2118 N N . LEU B 1 137 ? -2.641 -14.336 4.125 1 98.88 137 LEU B N 1
ATOM 2119 C CA . LEU B 1 137 ? -3.73 -14.516 3.17 1 98.88 137 LEU B CA 1
ATOM 2120 C C . LEU B 1 137 ? -4.656 -15.648 3.604 1 98.88 137 LEU B C 1
ATOM 2122 O O . LEU B 1 137 ? -4.191 -16.688 4.059 1 98.88 137 LEU B O 1
ATOM 2126 N N . ALA B 1 138 ? -5.953 -15.414 3.494 1 98.81 138 ALA B N 1
ATOM 2127 C CA . ALA B 1 138 ? -6.957 -16.453 3.682 1 98.81 138 ALA B CA 1
ATOM 2128 C C . ALA B 1 138 ? -7.18 -17.25 2.393 1 98.81 138 ALA B C 1
ATOM 2130 O O . ALA B 1 138 ? -7.195 -16.672 1.302 1 98.81 138 ALA B O 1
ATOM 2131 N N . VAL B 1 139 ? -7.297 -18.531 2.516 1 98.44 139 VAL B N 1
ATOM 2132 C CA . VAL B 1 139 ? -7.652 -19.391 1.384 1 98.44 139 VAL B CA 1
ATOM 2133 C C . VAL B 1 139 ? -9.172 -19.484 1.273 1 98.44 139 VAL B C 1
ATOM 2135 O O . VAL B 1 139 ? -9.844 -19.875 2.23 1 98.44 139 VAL B O 1
ATOM 2138 N N . MET B 1 140 ? -9.664 -19.109 0.143 1 97 140 MET B N 1
ATOM 2139 C CA . MET B 1 140 ? -11.102 -19.125 -0.099 1 97 140 MET B CA 1
ATOM 2140 C C . MET B 1 140 ? -11.492 -20.312 -0.988 1 97 140 MET B C 1
ATOM 2142 O O . MET B 1 140 ? -10.961 -20.453 -2.092 1 97 140 MET B O 1
ATOM 2146 N N . GLU B 1 141 ? -12.469 -21.062 -0.58 1 94.12 141 GLU B N 1
ATOM 2147 C CA . GLU B 1 141 ? -12.969 -22.188 -1.36 1 94.12 141 GLU B CA 1
ATOM 2148 C C . GLU B 1 141 ? -13.852 -21.719 -2.508 1 94.12 141 GLU B C 1
ATOM 2150 O O . GLU B 1 141 ? -14.484 -20.656 -2.414 1 94.12 141 GLU B O 1
ATOM 2155 N N . PRO B 1 142 ? -13.828 -22.5 -3.553 1 88.62 142 PRO B N 1
ATOM 2156 C CA . PRO B 1 142 ? -14.695 -22.125 -4.672 1 88.62 142 PRO B CA 1
ATOM 2157 C C . PRO B 1 142 ? -16.172 -22.047 -4.273 1 88.62 142 PRO B C 1
ATOM 2159 O O . PRO B 1 142 ? -16.625 -22.797 -3.4 1 88.62 142 PRO B O 1
ATOM 2162 N N . ARG B 1 143 ? -16.906 -21.125 -4.797 1 72.12 143 ARG B N 1
ATOM 2163 C CA . ARG B 1 143 ? -18.344 -21.062 -4.543 1 72.12 143 ARG B CA 1
ATOM 2164 C C . ARG B 1 143 ? -19.062 -22.25 -5.191 1 72.12 143 ARG B C 1
ATOM 2166 O O . ARG B 1 143 ? -18.594 -22.781 -6.203 1 72.12 143 ARG B O 1
#

Radius of gyration: 18.28 Å; Cα contacts (8 Å, |Δi|>4): 806; chains: 2; bounding box: 48×56×37 Å

Solvent-accessible surface area (backbone atoms only — not comparable to full-atom values): 13706 Å² total; per-residue (Å²): 101,72,58,57,22,97,56,26,62,62,57,36,54,45,53,45,77,48,9,38,31,44,47,69,68,47,48,41,82,74,45,74,46,37,27,32,20,29,32,35,28,66,59,52,75,56,46,14,28,62,85,71,33,52,27,66,37,56,54,49,28,54,33,49,53,34,22,50,37,6,51,50,16,39,38,46,73,68,48,45,68,43,71,39,33,40,38,39,37,44,72,45,88,37,59,57,55,28,39,37,33,46,12,32,52,75,43,80,54,91,51,43,31,36,22,36,18,42,35,25,23,23,43,94,84,45,73,39,81,20,31,42,29,41,37,35,27,36,53,39,74,60,130,101,73,59,58,23,97,55,27,62,62,57,37,53,45,52,45,77,48,8,39,31,42,46,70,66,46,47,40,81,75,46,76,46,39,27,33,21,28,34,34,28,65,59,51,76,54,46,14,29,61,85,71,32,50,27,66,34,58,54,48,30,56,35,49,53,36,22,51,37,6,53,49,17,40,39,45,72,69,48,46,68,42,71,40,33,40,37,38,39,44,73,46,87,38,59,57,55,29,39,38,34,46,10,31,52,76,42,80,55,89,52,43,32,36,22,38,18,41,33,24,24,22,44,96,84,45,72,39,80,20,32,41,30,42,37,34,27,38,53,40,74,62,130

Secondary structure (DSSP, 8-state):
---S-TTHHHHHHHHHHT-HHHHHHTEEEEEEETTEEEEEEE--GGGB-TTSSB-HHHHHHHHHHHHHHHHHTTSPTT-EEEEEEEEEEE-S---SSEEEEEEEEEEE-SSEEEEEEEEEEEETTEEEEEEEEEEEEEEE---/---S-TTHHHHHHHHHHT-HHHHHHTEEEEEEETTEEEEEEE--GGGB-TTSSB-HHHHHHHHHHHHHHHHHTTSPTT-EEEEEEEEEEE-S---SSEEEEEEEEEEE-SSEEEEEEEEEEEETTEEEEEEEEEEEEEEE---

Organism: Myxococcus xanthus (strain DK1622) (NCBI:txid246197)

Foldseek 3Di:
DDAQEPCLVVVLQVLQVVDPVNVVQAKHWDDDDAQKTKIKGFDDQVQADPVRFGDVVSVQVNWASRQLSNLSSRDHPQKHKAWPDKDKDFDATADAGMKMKMKGWPDDDPFKTKMKMWIWHAHPRDTDTGMMMITMMTIGHHD/DDAQEPCLVVVLQVLQVVDPVNVVQAKHWDDDDAQKTKIKGFDDQVQADPVRFGDVVSVQVNWASRQLSNLSSRDHPQKHKAWPDKDKDFDATADAGMKMKMKGWPDDDPFKTKMKMWIWHAHPRDTDTGMMMITMMTIGHHD

pLDDT: mean 97.66, std 3.36, range [72.12, 99.0]